Protein AF-A0A835BB13-F1 (afdb_monomer)

InterPro domains:
  IPR010666 Zinc finger, GRF-type [PF06839] (208-251)
  IPR010666 Zinc finger, GRF-type [PS51999] (209-252)
  IPR012337 Ribonuclease H-like superfamily [SSF53098] (7-167)
  IPR013520 Ribonuclease H-like domain [PF00929] (11-97)
  IPR013520 Ribonuclease H-like domain [SM00479] (9-163)
  IPR036397 Ribonuclease H superfamily [G3DSA:3.30.420.10] (2-96)
  IPR036397 Ribonuclease H superfamily [G3DSA:3.30.420.10] (97-177)
  IPR047201 ERI-1-like, DEDDh 3'-5' exonuclease domain [cd06133] (10-158)
  IPR051274 3'-5' Exoribonuclease [PTHR23044] (5-96)

Mean predicted aligned error: 15.23 Å

Organism: NCBI:txid1010633

Radius of gyration: 27.11 Å; Cα contacts (8 Å, |Δi|>4): 362; chains: 1; bounding box: 58×71×59 Å

Foldseek 3Di:
DDPDAPDQKDKFWFFQWADDPPDGDPPIGTQKTKIWIAGLPPLDGDDMDIFGAQDDPCRDGDPVSCVQQVDDSVRNVPTYHPVVVVVVVCVVCVVVVHHDDPQPFWDWPVVVLLCVQVNDDDDDLCRSLVVLVHHQDDDHNNGNSSRVSVSVSVSSSVVVVGDTDTDDGHDDDPDDDPDPPDPDDDDDDDDDDDFDWDDDDDDDTATAAVVRHGWDKDAACDDDPRHGFIKTDDPCADPVPGRPGGDIGGDD

Nearest PDB structures (foldseek):
  4qoz-assembly2_E  TM=9.487E-01  e=4.799E-15  Homo sapiens
  1zbu-assembly2_B  TM=9.390E-01  e=6.454E-15  Homo sapiens
  4l8r-assembly2_E  TM=9.313E-01  e=9.770E-15  Homo sapiens
  4qoz-assembly1_B  TM=9.258E-01  e=1.167E-14  Homo sapiens
  4l8r-assembly1_B  TM=9.289E-01  e=3.011E-14  Homo sapiens

Secondary structure (DSSP, 8-state):
-PPPPS-SEEEEE--EE--BTTB--SS--EEEEEEEEEETTT--EEEEEEEEB--SSS-S--HHHHHHH---HHHHHTPBPHHHHHHHHHHHHHHTT-PPPTTTTEE--THHHHHHHH-S----HHHHHHHTTPPP-S-TT-HHHHHHHHHHHHHHHHHTT------EEPPPPPPPPPPP------------SS-PEE--SSS--EEB-TTSSBEEEEE--SSSTTTT-EEEEE--EETTTEES---EEE--

Structure (mmCIF, N/CA/C/O backbone):
data_AF-A0A835BB13-F1
#
_entry.id   AF-A0A835BB13-F1
#
loop_
_atom_site.group_PDB
_atom_site.id
_atom_site.type_symbol
_atom_site.label_atom_id
_atom_site.label_alt_id
_atom_site.label_comp_id
_atom_site.label_asym_id
_atom_site.label_entity_id
_atom_site.label_seq_id
_atom_site.pdbx_PDB_ins_code
_atom_site.Cartn_x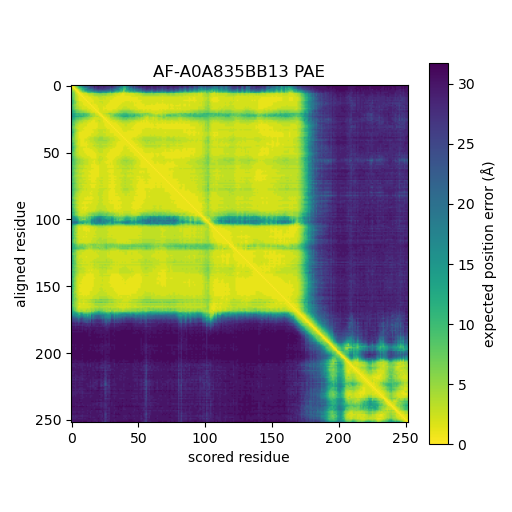
_atom_site.Cartn_y
_atom_site.Cartn_z
_atom_site.occupancy
_atom_site.B_iso_or_equiv
_atom_site.auth_seq_id
_atom_site.auth_comp_id
_atom_site.auth_asym_id
_atom_site.auth_atom_id
_atom_site.pdbx_PDB_model_num
ATOM 1 N N . MET A 1 1 ? -22.266 -1.743 25.809 1.00 37.47 1 MET A N 1
ATOM 2 C CA . MET A 1 1 ? -21.552 -2.961 25.373 1.00 37.47 1 MET A CA 1
ATOM 3 C C . MET A 1 1 ? -20.292 -2.491 24.660 1.00 37.47 1 MET A C 1
ATOM 5 O O . MET A 1 1 ? -20.419 -1.789 23.666 1.00 37.47 1 MET A O 1
ATOM 9 N N . LEU A 1 2 ? -19.106 -2.719 25.229 1.00 39.75 2 LEU A N 1
ATOM 10 C CA . LEU A 1 2 ? -17.845 -2.329 24.586 1.00 39.75 2 LEU A CA 1
ATOM 11 C C . LEU A 1 2 ? -17.683 -3.192 23.326 1.00 39.75 2 LEU A C 1
ATOM 13 O O . LEU A 1 2 ? -17.730 -4.416 23.430 1.00 39.75 2 LEU A O 1
ATOM 17 N N . ARG A 1 3 ? -17.567 -2.576 22.139 1.00 54.53 3 ARG A N 1
ATOM 18 C CA . ARG A 1 3 ? -17.215 -3.309 20.911 1.00 54.53 3 ARG A CA 1
ATOM 19 C C . ARG A 1 3 ? -15.840 -3.935 21.146 1.00 54.53 3 ARG A C 1
ATOM 21 O O . ARG A 1 3 ? -14.875 -3.205 21.355 1.00 54.53 3 ARG A O 1
ATOM 28 N N . VAL A 1 4 ? -15.768 -5.263 21.127 1.00 55.72 4 VAL A N 1
ATOM 29 C CA . VAL A 1 4 ? -14.492 -5.982 21.067 1.00 55.72 4 VAL A CA 1
ATOM 30 C C . VAL A 1 4 ? -13.812 -5.565 19.764 1.00 55.72 4 VAL A C 1
ATOM 32 O O . VAL A 1 4 ? -14.448 -5.588 18.708 1.00 55.72 4 VAL A O 1
ATOM 35 N N . ARG A 1 5 ? -12.563 -5.103 19.847 1.00 68.81 5 ARG A N 1
ATOM 36 C CA . ARG A 1 5 ? -11.748 -4.769 18.675 1.00 68.81 5 ARG A CA 1
ATOM 37 C C . ARG A 1 5 ? -11.018 -6.031 18.236 1.00 68.81 5 ARG A C 1
ATOM 39 O O . ARG A 1 5 ? -10.457 -6.721 19.077 1.00 68.81 5 ARG A O 1
ATOM 46 N N . GLU A 1 6 ? -11.081 -6.341 16.945 1.00 83.00 6 GLU A N 1
ATOM 47 C CA . GLU A 1 6 ? -10.428 -7.527 16.369 1.00 83.00 6 GLU A CA 1
ATOM 48 C C . GLU A 1 6 ? -8.904 -7.353 16.283 1.00 83.00 6 GLU A C 1
ATOM 50 O O . GLU A 1 6 ? -8.165 -8.316 16.455 1.00 83.00 6 GLU A O 1
ATOM 55 N N . PHE A 1 7 ? -8.439 -6.115 16.081 1.00 89.75 7 PHE A N 1
ATOM 56 C CA . PHE A 1 7 ? -7.024 -5.771 15.955 1.00 89.75 7 PHE A CA 1
ATOM 57 C C . PHE A 1 7 ? -6.647 -4.631 16.900 1.00 89.75 7 PHE A C 1
ATOM 59 O O . PHE A 1 7 ? -7.433 -3.699 17.095 1.00 89.75 7 PHE A O 1
ATOM 66 N N . ASP A 1 8 ? -5.421 -4.679 17.423 1.00 91.31 8 ASP A N 1
ATOM 67 C CA . ASP A 1 8 ? -4.822 -3.590 18.206 1.00 91.31 8 ASP A CA 1
ATOM 68 C C . ASP A 1 8 ? -4.170 -2.529 17.309 1.00 91.31 8 ASP A C 1
ATOM 70 O O . ASP A 1 8 ? -4.174 -1.340 17.626 1.00 91.31 8 ASP A O 1
ATOM 74 N N . HIS A 1 9 ? -3.636 -2.956 16.163 1.00 93.50 9 HIS A N 1
ATOM 75 C CA . HIS A 1 9 ? -2.916 -2.108 15.221 1.00 93.50 9 HIS A CA 1
ATOM 76 C C . HIS A 1 9 ? -3.268 -2.468 13.780 1.00 93.50 9 HIS A C 1
ATOM 78 O O . HIS A 1 9 ? -3.551 -3.626 13.469 1.00 93.50 9 HIS A O 1
ATOM 84 N N . PHE A 1 10 ? -3.162 -1.482 12.893 1.00 95.38 10 PHE A N 1
ATOM 85 C CA . PHE A 1 10 ? -3.172 -1.684 11.449 1.00 95.38 10 PHE A CA 1
ATOM 86 C C . PHE A 1 10 ? -1.849 -1.226 10.846 1.00 95.38 10 PHE A C 1
ATOM 88 O O . PHE A 1 10 ? -1.312 -0.189 11.230 1.00 95.38 10 PHE A O 1
ATOM 95 N N . VAL A 1 11 ? -1.351 -1.982 9.871 1.00 96.38 11 VAL A N 1
ATOM 96 C CA . VAL A 1 11 ? -0.196 -1.602 9.052 1.00 96.38 11 VAL A CA 1
ATOM 97 C C . VAL A 1 11 ? -0.709 -1.368 7.638 1.00 96.38 11 VAL A C 1
ATOM 99 O O . VAL A 1 11 ? -1.136 -2.305 6.966 1.00 96.38 11 VAL A O 1
ATOM 102 N N . VAL A 1 12 ? -0.725 -0.109 7.215 1.00 98.19 12 VAL A N 1
ATOM 103 C CA . VAL A 1 12 ? -1.221 0.306 5.900 1.00 98.19 12 VAL A CA 1
ATOM 104 C C . VAL A 1 12 ? -0.048 0.378 4.935 1.00 98.19 12 VAL A C 1
ATOM 106 O O . VAL A 1 12 ? 0.932 1.055 5.229 1.00 98.19 12 VAL A O 1
ATOM 109 N N . ILE A 1 13 ? -0.143 -0.322 3.807 1.00 97.00 13 ILE A N 1
ATOM 110 C CA . ILE A 1 13 ? 0.928 -0.466 2.814 1.00 97.00 13 ILE A CA 1
ATOM 111 C C . ILE A 1 13 ? 0.367 -0.077 1.447 1.00 97.00 13 ILE A C 1
ATOM 113 O O . ILE A 1 13 ? -0.729 -0.519 1.100 1.00 97.00 13 ILE A O 1
ATOM 117 N N . ASP A 1 14 ? 1.129 0.702 0.681 1.00 97.94 14 ASP A N 1
ATOM 118 C CA . ASP A 1 14 ? 0.826 1.026 -0.716 1.00 97.94 14 ASP A CA 1
ATOM 119 C C . ASP A 1 14 ? 2.120 1.010 -1.542 1.00 97.94 14 ASP A C 1
ATOM 121 O O . ASP A 1 14 ? 2.992 1.857 -1.371 1.00 97.94 14 ASP A O 1
ATOM 125 N N . PHE A 1 15 ? 2.315 -0.026 -2.353 1.00 98.25 15 PHE A N 1
ATOM 126 C CA . PHE A 1 15 ? 3.563 -0.202 -3.093 1.00 98.25 15 PHE A CA 1
ATOM 127 C C . PHE A 1 15 ? 3.545 0.594 -4.391 1.00 98.25 15 PHE A C 1
ATOM 129 O O . PHE A 1 15 ? 2.620 0.445 -5.187 1.00 98.25 15 PHE A O 1
ATOM 136 N N . GLU A 1 16 ? 4.654 1.267 -4.692 1.00 98.50 16 GLU A N 1
ATOM 137 C CA . GLU A 1 16 ? 4.945 1.645 -6.074 1.00 98.50 16 GLU A CA 1
ATOM 138 C C . GLU A 1 16 ? 5.760 0.550 -6.750 1.00 98.50 16 GLU A C 1
ATOM 140 O O . GLU A 1 16 ? 6.614 -0.105 -6.134 1.00 98.50 16 GLU A O 1
ATOM 145 N N . ALA A 1 17 ? 5.524 0.366 -8.044 1.00 98.31 17 ALA A N 1
ATOM 146 C CA . ALA A 1 17 ? 6.157 -0.687 -8.818 1.00 98.31 17 ALA A CA 1
ATOM 147 C C . ALA A 1 17 ? 6.561 -0.220 -10.220 1.00 98.31 17 ALA A C 1
ATOM 149 O O . ALA A 1 17 ? 6.043 0.769 -10.742 1.00 98.31 17 ALA A O 1
ATOM 150 N N . THR A 1 18 ? 7.477 -0.958 -10.851 1.00 98.25 18 THR A N 1
ATOM 151 C CA . THR A 1 18 ? 7.851 -0.724 -12.248 1.00 98.25 18 THR A CA 1
ATOM 152 C C . THR A 1 18 ? 6.611 -0.745 -13.144 1.00 98.25 18 THR A C 1
ATOM 154 O O . THR A 1 18 ? 5.702 -1.565 -12.978 1.00 98.25 18 THR A O 1
ATOM 157 N N . CYS A 1 19 ? 6.545 0.186 -14.094 1.00 97.12 19 CYS A N 1
ATOM 158 C CA . CYS A 1 19 ? 5.439 0.276 -15.040 1.00 97.12 19 CYS A CA 1
ATOM 159 C C . CYS A 1 19 ? 5.862 0.913 -16.368 1.00 97.12 19 CYS A C 1
ATOM 161 O O . CYS A 1 19 ? 6.918 1.540 -16.492 1.00 97.12 19 CYS A O 1
ATOM 163 N N . GLU A 1 20 ? 5.017 0.734 -17.376 1.00 95.69 20 GLU A N 1
ATOM 164 C CA . GLU A 1 20 ? 5.157 1.320 -18.703 1.00 95.69 20 GLU A CA 1
ATOM 165 C C . GLU A 1 20 ? 3.797 1.827 -19.189 1.00 95.69 20 GLU A C 1
ATOM 167 O O . GLU A 1 20 ? 2.742 1.410 -18.703 1.00 95.69 20 GLU A O 1
ATOM 172 N N . LYS A 1 21 ? 3.818 2.764 -20.135 1.00 95.19 21 LYS A N 1
ATOM 173 C CA . LYS A 1 21 ? 2.595 3.346 -20.680 1.00 95.19 21 LYS A CA 1
ATOM 174 C C . LYS A 1 21 ? 1.917 2.353 -21.628 1.00 95.19 21 LYS A C 1
ATOM 176 O O . LYS A 1 21 ? 2.583 1.707 -22.432 1.00 95.19 21 LYS A O 1
ATOM 181 N N . ASP A 1 22 ? 0.591 2.260 -21.553 1.00 93.75 22 ASP A N 1
ATOM 182 C CA . ASP A 1 22 ? -0.267 1.506 -22.485 1.00 93.75 22 ASP A CA 1
ATOM 183 C C . ASP A 1 22 ? 0.029 -0.008 -22.594 1.00 93.75 22 ASP A C 1
ATOM 185 O O . ASP A 1 22 ? -0.526 -0.698 -23.449 1.00 93.75 22 ASP A O 1
ATOM 189 N N . SER A 1 23 ? 0.876 -0.553 -21.719 1.00 90.44 23 SER A N 1
ATOM 190 C CA . SER A 1 23 ? 1.309 -1.951 -21.743 1.00 90.44 23 SER A CA 1
ATOM 191 C C . SER A 1 23 ? 1.653 -2.452 -20.334 1.00 90.44 23 SER A C 1
ATOM 193 O O . SER A 1 23 ? 1.658 -1.689 -19.366 1.00 90.44 23 SER A O 1
ATOM 195 N N . ARG A 1 24 ? 1.794 -3.773 -20.181 1.00 87.50 24 ARG A N 1
ATOM 196 C CA . ARG A 1 24 ? 2.123 -4.401 -18.897 1.00 87.50 24 ARG A CA 1
ATOM 197 C C . ARG A 1 24 ? 3.558 -4.888 -18.941 1.00 87.50 24 ARG A C 1
ATOM 199 O O . ARG A 1 24 ? 3.854 -5.859 -19.634 1.00 87.50 24 ARG A O 1
ATOM 206 N N . ILE A 1 25 ? 4.381 -4.302 -18.084 1.00 91.56 25 ILE A N 1
ATOM 207 C CA . ILE A 1 25 ? 5.720 -4.805 -17.827 1.00 91.56 25 ILE A CA 1
ATOM 208 C C . ILE A 1 25 ? 5.646 -6.097 -17.001 1.00 91.56 25 ILE A C 1
ATOM 210 O O . ILE A 1 25 ? 4.863 -6.201 -16.052 1.00 91.56 25 ILE A O 1
ATOM 214 N N . TYR A 1 26 ? 6.437 -7.106 -17.374 1.00 92.12 26 TYR A N 1
ATOM 215 C CA . TYR A 1 26 ? 6.525 -8.366 -16.635 1.00 92.12 26 TYR A CA 1
ATOM 216 C C . TYR A 1 26 ? 7.988 -8.827 -16.477 1.00 92.12 26 TYR A C 1
ATOM 218 O O . TYR A 1 26 ? 8.730 -8.828 -17.461 1.00 92.12 26 TYR A O 1
ATOM 226 N N . PRO A 1 27 ? 8.420 -9.243 -15.272 1.00 95.12 27 PRO A N 1
ATOM 227 C CA . PRO A 1 27 ? 7.687 -9.097 -14.016 1.00 95.12 27 PRO A CA 1
ATOM 228 C C . PRO A 1 27 ? 7.577 -7.620 -13.614 1.00 95.12 27 PRO A C 1
ATOM 230 O O . PRO A 1 27 ? 8.461 -6.820 -13.908 1.00 95.12 27 PRO A O 1
ATOM 233 N N . GLN A 1 28 ? 6.488 -7.270 -12.938 1.00 95.81 28 GLN A N 1
ATOM 234 C CA . GLN A 1 28 ? 6.401 -6.005 -12.222 1.00 95.81 28 GLN A CA 1
ATOM 235 C C . GLN A 1 28 ? 7.170 -6.142 -10.901 1.00 95.81 28 GLN A C 1
ATOM 237 O O . GLN A 1 28 ? 7.054 -7.158 -10.215 1.00 95.81 28 GLN A O 1
ATOM 242 N N . GLU A 1 29 ? 7.972 -5.140 -10.557 1.00 97.81 29 GLU A N 1
ATOM 243 C CA . GLU A 1 29 ? 8.863 -5.164 -9.396 1.00 97.81 29 GLU A CA 1
ATOM 244 C C . GLU A 1 29 ? 8.563 -3.979 -8.485 1.00 97.81 29 GLU A C 1
ATOM 246 O O . GLU A 1 29 ? 8.389 -2.865 -8.969 1.00 97.81 29 GLU A O 1
ATOM 251 N N . ILE A 1 30 ? 8.524 -4.208 -7.172 1.00 98.44 30 ILE A N 1
ATOM 252 C CA . ILE A 1 30 ? 8.384 -3.138 -6.176 1.00 98.44 30 ILE A CA 1
ATOM 253 C C . ILE A 1 30 ? 9.602 -2.214 -6.281 1.00 98.44 30 ILE A C 1
ATOM 255 O O . ILE A 1 30 ? 10.734 -2.699 -6.304 1.00 98.44 30 ILE A O 1
ATOM 259 N N . ILE A 1 31 ? 9.364 -0.903 -6.315 1.00 98.69 31 ILE A N 1
ATOM 260 C CA . ILE A 1 31 ? 10.403 0.142 -6.343 1.00 98.69 31 ILE A CA 1
ATOM 261 C C . ILE A 1 31 ? 10.295 1.119 -5.169 1.00 98.69 31 ILE A C 1
ATOM 263 O O . ILE A 1 31 ? 11.281 1.762 -4.813 1.00 98.69 31 ILE A O 1
ATOM 267 N N . GLU A 1 32 ? 9.142 1.172 -4.503 1.00 98.81 32 GLU A N 1
ATOM 268 C CA . GLU A 1 32 ? 8.957 1.841 -3.217 1.00 98.81 32 GLU A CA 1
ATOM 269 C C . GLU A 1 32 ? 8.184 0.923 -2.274 1.00 98.81 32 GLU A C 1
ATOM 271 O O . GLU A 1 32 ? 7.147 0.372 -2.641 1.00 98.81 32 GLU A O 1
ATOM 276 N N . PHE A 1 33 ? 8.679 0.783 -1.047 1.00 98.50 33 PHE A N 1
ATOM 277 C CA . PHE A 1 33 ? 8.004 0.059 0.020 1.00 98.50 33 PHE A CA 1
ATOM 278 C C . PHE A 1 33 ? 7.758 0.999 1.205 1.00 98.50 33 PHE A C 1
ATOM 280 O O . PHE A 1 33 ? 8.640 1.172 2.055 1.00 98.50 33 PHE A O 1
ATOM 287 N N . PRO A 1 34 ? 6.561 1.595 1.281 1.00 98.25 34 PRO A N 1
ATOM 288 C CA . PRO A 1 34 ? 6.115 2.363 2.424 1.00 98.25 34 PRO A CA 1
ATOM 289 C C . PRO A 1 34 ? 5.162 1.561 3.317 1.00 98.25 34 PRO A C 1
ATOM 291 O O . PRO A 1 34 ? 4.437 0.674 2.866 1.00 98.25 34 PRO A O 1
ATOM 294 N N . ALA A 1 35 ? 5.142 1.908 4.600 1.00 98.12 35 ALA A N 1
ATOM 295 C CA . ALA A 1 35 ? 4.145 1.422 5.542 1.00 98.12 35 ALA A CA 1
ATOM 296 C C . ALA A 1 35 ? 3.803 2.505 6.571 1.00 98.12 35 ALA A C 1
ATOM 298 O O . ALA A 1 35 ? 4.666 3.288 6.971 1.00 98.12 35 ALA A O 1
ATOM 299 N N . VAL A 1 36 ? 2.552 2.540 7.024 1.00 98.62 36 VAL A N 1
ATOM 300 C CA . VAL A 1 36 ? 2.074 3.450 8.072 1.00 98.62 36 VAL A CA 1
ATOM 301 C C . VAL A 1 36 ? 1.420 2.637 9.1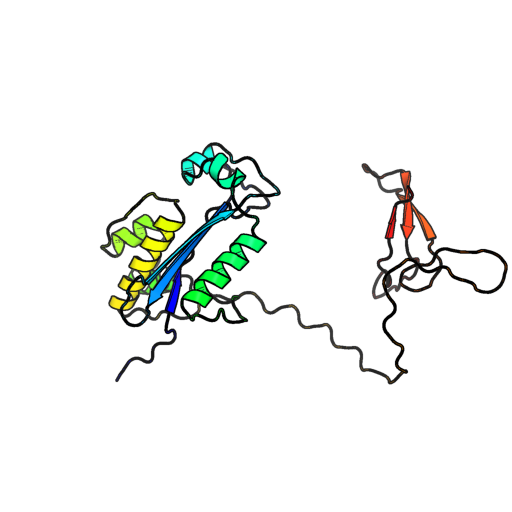76 1.00 98.62 36 VAL A C 1
ATOM 303 O O . VAL A 1 36 ? 0.507 1.850 8.923 1.00 98.62 36 VAL A O 1
ATOM 306 N N . LEU A 1 37 ? 1.890 2.833 10.405 1.00 97.88 37 LEU A N 1
ATOM 307 C CA . LEU A 1 37 ? 1.354 2.172 11.583 1.00 97.88 37 LEU A CA 1
ATOM 308 C C . LEU A 1 37 ? 0.225 3.006 12.192 1.00 97.88 37 LEU A C 1
ATOM 310 O O . LEU A 1 37 ? 0.418 4.180 12.509 1.00 97.88 37 LEU A O 1
ATOM 314 N N . VAL A 1 38 ? -0.934 2.385 12.397 1.00 97.88 38 VAL A N 1
ATOM 315 C CA . VAL A 1 38 ? -2.125 3.017 12.975 1.00 97.88 38 VAL A CA 1
ATOM 316 C C . VAL A 1 38 ? -2.538 2.281 14.243 1.00 97.88 38 VAL A C 1
ATOM 318 O O . VAL A 1 38 ? -2.725 1.064 14.229 1.00 97.88 38 VAL A O 1
ATOM 321 N N . ASP A 1 39 ? -2.727 3.027 15.326 1.00 95.62 39 ASP A N 1
ATOM 322 C CA . ASP A 1 39 ? -3.333 2.527 16.557 1.00 95.62 39 ASP A CA 1
ATOM 323 C C . ASP A 1 39 ? -4.843 2.338 16.350 1.00 95.62 39 ASP A C 1
ATOM 325 O O . ASP A 1 39 ? -5.576 3.297 16.087 1.00 95.62 39 ASP A O 1
ATOM 329 N N . ALA A 1 40 ? -5.337 1.103 16.469 1.00 94.19 40 ALA A N 1
ATOM 330 C CA . ALA A 1 40 ? -6.748 0.804 16.216 1.00 94.19 40 ALA A CA 1
ATOM 331 C C . ALA A 1 40 ? -7.676 1.400 17.288 1.00 94.19 40 ALA A C 1
ATOM 333 O O . ALA A 1 40 ? -8.897 1.482 17.100 1.00 94.19 40 ALA A O 1
ATOM 334 N N . ALA A 1 41 ? -7.121 1.799 18.436 1.00 92.75 41 ALA A N 1
ATOM 335 C CA . ALA A 1 41 ? -7.901 2.283 19.551 1.00 92.75 41 ALA A CA 1
ATOM 336 C C . ALA A 1 41 ? -8.273 3.762 19.454 1.00 92.75 41 ALA A C 1
ATOM 338 O O . ALA A 1 41 ? -9.393 4.151 19.805 1.00 92.75 41 ALA A O 1
ATOM 339 N N . THR A 1 42 ? -7.329 4.558 18.985 1.00 94.69 42 THR A N 1
ATOM 340 C CA . THR A 1 42 ? -7.364 6.015 18.926 1.00 94.69 42 THR A CA 1
ATOM 341 C C . THR A 1 42 ? -7.457 6.519 17.491 1.00 94.69 42 THR A C 1
ATOM 343 O O . THR A 1 42 ? -7.904 7.642 17.276 1.00 94.69 42 THR A O 1
ATOM 346 N N . GLY A 1 43 ? -7.058 5.699 16.512 1.00 96.00 43 GLY A N 1
ATOM 347 C CA . GLY A 1 43 ? -6.874 6.115 15.125 1.00 96.00 43 GLY A CA 1
ATOM 348 C C . GLY A 1 43 ? -5.617 6.962 14.908 1.00 96.00 43 GLY A C 1
ATOM 349 O O . GLY A 1 43 ? -5.478 7.584 13.858 1.00 96.00 43 GLY A O 1
ATOM 350 N N . ALA A 1 44 ? -4.711 7.031 15.888 1.00 97.38 44 ALA A N 1
ATOM 351 C CA . ALA A 1 44 ? -3.463 7.766 15.745 1.00 97.38 44 ALA A CA 1
ATOM 352 C C . ALA A 1 44 ? -2.524 7.055 14.760 1.00 97.38 44 ALA A C 1
ATOM 354 O O . ALA A 1 44 ? -2.287 5.852 14.869 1.00 97.38 44 ALA A O 1
ATOM 355 N N . LEU A 1 45 ? -1.956 7.813 13.822 1.00 97.88 45 LEU A N 1
ATOM 356 C CA . LEU A 1 45 ? -0.841 7.356 12.994 1.00 97.88 45 LEU A CA 1
ATOM 357 C C . LEU A 1 45 ? 0.427 7.453 13.850 1.00 97.88 45 LEU A C 1
ATOM 359 O O . LEU A 1 45 ? 0.873 8.553 14.172 1.00 97.88 45 LEU A O 1
ATOM 363 N N . LEU A 1 46 ? 0.961 6.308 14.269 1.00 97.31 46 LEU A N 1
ATOM 364 C CA . LEU A 1 46 ? 2.037 6.221 15.258 1.00 97.31 46 LEU A CA 1
ATOM 365 C C . LEU A 1 46 ? 3.415 6.478 14.646 1.00 97.31 46 LEU A C 1
ATOM 367 O O . LEU A 1 46 ? 4.244 7.174 15.229 1.00 97.31 46 LEU A O 1
ATOM 371 N N . SER A 1 47 ? 3.675 5.885 13.485 1.00 97.50 47 SER A N 1
ATOM 372 C CA . SER A 1 47 ? 4.951 5.986 12.782 1.00 97.50 47 SER A CA 1
ATOM 373 C C . SER A 1 47 ? 4.793 5.559 11.325 1.00 97.50 47 SER A C 1
ATOM 375 O O . SER A 1 47 ? 3.776 4.979 10.931 1.00 97.50 47 SER A O 1
ATOM 377 N N . SER A 1 48 ? 5.813 5.835 10.520 1.00 98.25 48 SER A N 1
ATOM 378 C CA . SER A 1 48 ? 5.894 5.365 9.144 1.00 98.25 48 SER A CA 1
ATOM 379 C C . SER A 1 48 ? 7.263 4.776 8.831 1.00 98.25 48 SER A C 1
ATOM 381 O O . SER A 1 48 ? 8.266 5.063 9.488 1.00 98.25 48 SER A O 1
ATOM 383 N N . PHE A 1 49 ? 7.278 3.928 7.814 1.00 98.25 49 PHE A N 1
ATOM 384 C CA . PHE A 1 49 ? 8.447 3.317 7.212 1.00 98.25 49 PHE A CA 1
ATOM 385 C C . PHE A 1 49 ? 8.438 3.626 5.720 1.00 98.25 49 PHE A C 1
ATOM 387 O O . PHE A 1 49 ? 7.378 3.675 5.097 1.00 98.25 49 PHE A O 1
ATOM 394 N N . ARG A 1 50 ? 9.621 3.830 5.145 1.00 98.56 50 ARG A N 1
ATOM 395 C CA . ARG A 1 50 ? 9.802 4.010 3.707 1.00 98.56 50 ARG A CA 1
ATOM 396 C C . ARG A 1 50 ? 11.189 3.538 3.312 1.00 98.56 50 ARG A C 1
ATOM 398 O O . ARG A 1 50 ? 12.175 3.935 3.930 1.00 98.56 50 ARG A O 1
ATOM 405 N N . THR A 1 51 ? 11.268 2.753 2.250 1.00 98.69 51 THR A N 1
ATOM 406 C CA . THR A 1 51 ? 12.528 2.475 1.560 1.00 98.69 51 THR A CA 1
ATOM 407 C C . THR A 1 51 ? 12.295 2.339 0.060 1.00 98.69 51 THR A C 1
ATOM 409 O O . THR A 1 51 ? 11.200 1.971 -0.370 1.00 98.69 51 THR A O 1
ATOM 412 N N . TYR A 1 52 ? 13.321 2.635 -0.734 1.00 98.81 52 TYR A N 1
ATOM 413 C CA . TYR A 1 52 ? 13.313 2.360 -2.168 1.00 98.81 52 TYR A CA 1
ATOM 414 C C . TYR A 1 52 ? 13.951 1.006 -2.434 1.00 98.81 52 TYR A C 1
ATOM 416 O O . TYR A 1 52 ? 14.931 0.622 -1.787 1.00 98.81 52 TYR A O 1
ATOM 424 N N . VAL A 1 53 ? 13.387 0.292 -3.399 1.00 98.69 53 VAL A N 1
ATOM 425 C CA . VAL A 1 53 ? 13.826 -1.046 -3.779 1.00 98.69 53 VAL A CA 1
ATOM 426 C C . VAL A 1 53 ? 14.455 -0.981 -5.162 1.00 98.69 53 VAL A C 1
ATOM 428 O O . VAL A 1 53 ? 13.894 -0.389 -6.081 1.00 98.69 53 VAL A O 1
ATOM 431 N N . LYS A 1 54 ? 15.633 -1.587 -5.308 1.00 98.62 54 LYS A N 1
ATOM 432 C CA . LYS A 1 54 ? 16.336 -1.688 -6.583 1.00 98.62 54 LYS A CA 1
ATOM 433 C C . LYS A 1 54 ? 15.790 -2.867 -7.400 1.00 98.62 54 LYS A C 1
ATOM 435 O O . LYS A 1 54 ? 16.017 -4.016 -6.998 1.00 98.62 54 LYS A O 1
ATOM 440 N N . PRO A 1 55 ? 15.116 -2.625 -8.541 1.00 97.75 55 PRO A N 1
ATOM 441 C CA . PRO A 1 55 ? 14.624 -3.699 -9.397 1.00 97.75 55 PRO A CA 1
ATOM 442 C C . PRO A 1 55 ? 15.785 -4.457 -10.056 1.00 97.75 55 PRO A C 1
ATOM 444 O O . PRO A 1 55 ? 16.842 -3.889 -10.346 1.00 97.75 55 PRO A O 1
ATOM 447 N N . ARG A 1 56 ? 15.603 -5.764 -10.275 1.00 96.56 56 ARG A N 1
ATOM 448 C CA . ARG A 1 56 ? 16.598 -6.658 -10.888 1.00 96.56 56 ARG A CA 1
ATOM 449 C C . ARG A 1 56 ? 16.275 -6.981 -12.342 1.00 96.56 56 ARG A C 1
ATOM 451 O O . ARG A 1 56 ? 17.206 -7.120 -13.130 1.00 96.56 56 ARG A O 1
ATOM 458 N N . HIS A 1 57 ? 14.998 -7.130 -12.689 1.00 94.44 57 HIS A N 1
ATOM 459 C CA . HIS A 1 57 ? 14.583 -7.469 -14.051 1.00 94.44 57 HIS A CA 1
ATOM 460 C C . HIS A 1 57 ? 14.526 -6.231 -14.946 1.00 94.44 57 HIS A C 1
ATOM 462 O O . HIS A 1 57 ? 15.041 -6.268 -16.063 1.00 94.44 57 HIS A O 1
ATOM 468 N N . HIS A 1 58 ? 13.979 -5.129 -14.432 1.00 96.56 58 HIS A N 1
ATOM 469 C CA . HIS A 1 58 ? 13.827 -3.858 -15.142 1.00 96.56 58 HIS A CA 1
ATOM 470 C C 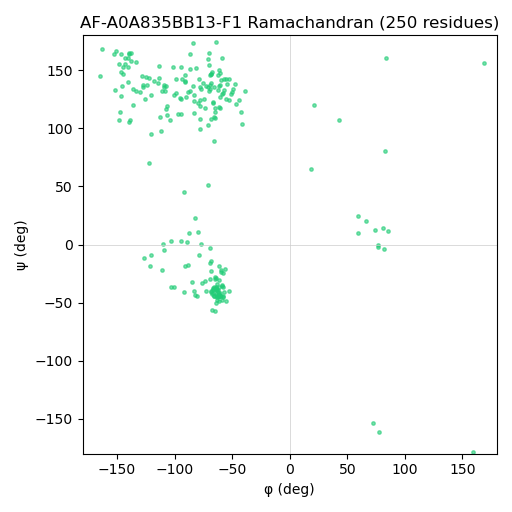. HIS A 1 58 ? 14.531 -2.728 -14.373 1.00 96.56 58 HIS A C 1
ATOM 472 O O . HIS A 1 58 ? 13.872 -1.866 -13.794 1.00 96.56 58 HIS A O 1
ATOM 478 N N . PRO A 1 59 ? 15.882 -2.721 -14.327 1.00 97.31 59 PRO A N 1
ATOM 479 C CA . PRO A 1 59 ? 16.659 -1.797 -13.496 1.00 97.31 59 PRO A CA 1
ATOM 480 C C . PRO A 1 59 ? 16.580 -0.331 -13.941 1.00 97.31 59 PRO A C 1
ATOM 482 O O . PRO A 1 59 ? 17.012 0.547 -13.201 1.00 97.31 59 PRO A O 1
ATOM 485 N N . GLN A 1 60 ? 16.094 -0.052 -15.152 1.00 98.25 60 GLN A N 1
ATOM 486 C CA . GLN A 1 60 ? 15.917 1.302 -15.674 1.00 98.25 60 GLN A CA 1
ATOM 487 C C . GLN A 1 60 ? 14.427 1.640 -15.692 1.00 98.25 60 GLN A C 1
ATOM 489 O O . GLN A 1 60 ? 13.645 0.962 -16.361 1.00 98.25 60 GLN A O 1
ATOM 494 N N . LEU A 1 61 ? 14.039 2.679 -14.958 1.00 98.31 61 LEU A N 1
ATOM 495 C CA . LEU A 1 61 ? 12.669 3.172 -14.926 1.00 98.31 61 LEU A CA 1
ATOM 496 C C . LEU A 1 61 ? 12.313 3.801 -16.274 1.00 98.31 61 LEU A C 1
ATOM 498 O O . LEU A 1 61 ? 13.102 4.532 -16.876 1.00 98.31 61 LEU A O 1
ATOM 502 N N . THR A 1 62 ? 11.095 3.542 -16.744 1.00 98.00 62 THR A N 1
ATOM 503 C CA . THR A 1 62 ? 10.554 4.267 -17.897 1.00 98.00 62 THR A CA 1
ATOM 504 C C . THR A 1 62 ? 10.260 5.716 -17.504 1.00 98.00 62 THR A C 1
ATOM 506 O O . THR A 1 62 ? 9.974 6.001 -16.338 1.00 98.00 62 THR A O 1
ATOM 509 N N . SER A 1 63 ? 10.260 6.639 -18.473 1.00 97.81 63 SER A N 1
ATOM 510 C CA . SER A 1 63 ? 9.865 8.031 -18.206 1.00 97.81 63 SER A CA 1
ATOM 511 C C . SER A 1 63 ? 8.453 8.108 -17.628 1.00 97.81 63 SER A C 1
ATOM 513 O O . SER A 1 63 ? 8.227 8.822 -16.660 1.00 97.81 63 SER A O 1
ATOM 515 N N . PHE A 1 64 ? 7.532 7.292 -18.152 1.00 98.00 64 PHE A N 1
ATOM 516 C CA . PHE A 1 64 ? 6.173 7.173 -17.633 1.00 98.00 64 PHE A CA 1
ATOM 517 C C . PHE A 1 64 ? 6.152 6.752 -16.161 1.00 98.00 64 PHE A C 1
ATOM 519 O O . PHE A 1 64 ? 5.430 7.356 -15.377 1.00 98.00 64 PHE A O 1
ATOM 526 N N . CYS A 1 65 ? 6.953 5.758 -15.770 1.00 98.06 65 CYS A N 1
ATOM 527 C CA . CYS A 1 65 ? 7.036 5.315 -14.382 1.00 98.06 65 CYS A CA 1
ATOM 528 C C . CYS A 1 65 ? 7.519 6.444 -13.469 1.00 98.06 65 CYS A C 1
ATOM 530 O O . CYS A 1 65 ? 6.879 6.721 -12.460 1.00 98.06 65 CYS A O 1
ATOM 532 N N . SER A 1 66 ? 8.605 7.127 -13.837 1.00 98.19 66 SER A N 1
ATOM 533 C CA . SER A 1 66 ? 9.143 8.239 -13.045 1.00 98.19 66 SER A CA 1
ATOM 534 C C . SER A 1 66 ? 8.205 9.447 -12.994 1.00 98.19 66 SER A C 1
ATOM 536 O O . SER A 1 66 ? 8.091 10.090 -11.955 1.00 98.19 66 SER A O 1
ATOM 538 N N . GLU A 1 67 ? 7.499 9.759 -14.081 1.00 98.19 67 GLU A N 1
ATOM 539 C CA . GLU A 1 67 ? 6.487 10.821 -14.116 1.00 98.19 67 GLU A CA 1
ATOM 540 C C . GLU A 1 67 ? 5.258 10.467 -13.280 1.00 98.19 67 GLU A C 1
ATOM 542 O O . GLU A 1 67 ? 4.731 11.330 -12.578 1.00 98.19 67 GLU A O 1
ATOM 547 N N . LEU A 1 68 ? 4.812 9.209 -13.328 1.00 97.69 68 LEU A N 1
ATOM 548 C CA . LEU A 1 68 ? 3.666 8.730 -12.570 1.00 97.69 68 LEU A CA 1
ATOM 549 C C . LEU A 1 68 ? 3.983 8.734 -11.077 1.00 97.69 68 LEU A C 1
ATOM 551 O O . LEU A 1 68 ? 3.301 9.431 -10.332 1.00 97.69 68 LEU A O 1
ATOM 555 N N . THR A 1 69 ? 5.052 8.057 -10.651 1.00 98.06 69 THR A N 1
ATOM 556 C CA . THR A 1 69 ? 5.358 7.836 -9.226 1.00 98.06 69 THR A CA 1
ATOM 557 C C . THR A 1 69 ? 6.196 8.947 -8.587 1.00 98.06 69 THR A C 1
ATOM 559 O O . THR A 1 69 ? 6.258 9.101 -7.370 1.00 98.06 69 THR A O 1
ATOM 562 N N . GLY A 1 70 ? 6.854 9.775 -9.402 1.00 98.25 70 GLY A N 1
ATOM 563 C CA . GLY A 1 70 ? 7.796 10.796 -8.935 1.00 98.25 70 GLY A CA 1
ATOM 564 C C . GLY A 1 70 ? 9.158 10.231 -8.522 1.00 98.25 70 GLY A C 1
ATOM 565 O O . GLY A 1 70 ? 10.039 11.004 -8.142 1.00 98.25 70 GLY A O 1
ATOM 566 N N . ILE A 1 71 ? 9.346 8.911 -8.610 1.00 98.62 71 ILE A N 1
ATOM 567 C CA . ILE A 1 71 ? 10.584 8.229 -8.239 1.00 98.62 71 ILE A CA 1
ATOM 568 C C . ILE A 1 71 ? 11.616 8.401 -9.353 1.00 98.62 71 ILE A C 1
ATOM 570 O O . ILE A 1 71 ? 11.400 8.036 -10.512 1.00 98.62 71 ILE A O 1
ATOM 574 N N . GLN A 1 72 ? 12.771 8.937 -8.980 1.00 98.44 72 GLN A N 1
ATOM 575 C CA . GLN A 1 72 ? 13.901 9.149 -9.872 1.00 98.44 72 GLN A CA 1
ATOM 576 C C . GLN A 1 72 ? 14.790 7.909 -9.948 1.00 98.44 72 GLN A C 1
ATOM 578 O O . GLN A 1 72 ? 14.960 7.185 -8.965 1.00 98.44 72 GLN A O 1
ATOM 583 N N . GLN A 1 73 ? 15.451 7.721 -11.093 1.00 98.69 73 GLN A N 1
ATOM 584 C CA . GLN A 1 73 ? 16.369 6.599 -11.321 1.00 98.69 73 GLN A CA 1
ATOM 585 C C . GLN A 1 73 ? 17.439 6.478 -10.221 1.00 98.69 73 GLN A C 1
ATOM 587 O O . GLN A 1 73 ? 17.709 5.390 -9.723 1.00 98.69 73 GLN A O 1
ATOM 592 N N . GLN A 1 74 ? 17.983 7.606 -9.757 1.00 98.62 74 GLN A N 1
ATOM 593 C CA . GLN A 1 74 ? 18.993 7.620 -8.697 1.00 98.62 74 GLN A CA 1
ATOM 594 C C . GLN A 1 74 ? 18.486 7.023 -7.369 1.00 98.62 74 GLN A C 1
ATOM 596 O O . GLN A 1 74 ? 19.272 6.456 -6.610 1.00 98.62 74 GLN A O 1
ATOM 601 N N . GLN A 1 75 ? 17.185 7.135 -7.080 1.00 98.62 75 GLN A N 1
ATOM 602 C CA . GLN A 1 75 ? 16.590 6.617 -5.845 1.00 98.62 75 GLN A CA 1
ATOM 603 C C . GLN A 1 75 ? 16.497 5.092 -5.866 1.00 98.62 75 GLN A C 1
ATOM 605 O O . GLN A 1 75 ? 16.800 4.461 -4.858 1.00 98.62 75 GLN A O 1
ATOM 610 N N . VAL A 1 76 ? 16.137 4.497 -7.008 1.00 98.38 76 VAL A N 1
ATOM 611 C CA . VAL A 1 76 ? 16.132 3.033 -7.153 1.00 98.38 76 VAL A CA 1
ATOM 612 C C . VAL A 1 76 ? 17.543 2.476 -7.320 1.00 98.38 76 VAL A C 1
ATOM 614 O O . VAL A 1 76 ? 17.842 1.411 -6.790 1.00 98.38 76 VAL A O 1
ATOM 617 N N . ASP A 1 77 ? 18.453 3.213 -7.964 1.00 98.50 77 ASP A N 1
ATOM 618 C CA . ASP A 1 77 ? 19.852 2.799 -8.109 1.00 98.50 77 ASP A CA 1
ATOM 619 C C . ASP A 1 77 ? 20.565 2.676 -6.759 1.00 98.50 77 ASP A C 1
ATOM 621 O O . ASP A 1 77 ? 21.361 1.744 -6.579 1.00 98.50 77 ASP A O 1
ATOM 625 N N . GLY A 1 78 ? 20.264 3.606 -5.843 1.00 98.25 78 GLY A N 1
ATOM 626 C CA . GLY A 1 78 ? 20.705 3.614 -4.447 1.00 98.25 78 GLY A CA 1
ATOM 627 C C . GLY A 1 78 ? 19.773 2.874 -3.479 1.00 98.25 78 GLY A C 1
ATOM 628 O O . GLY A 1 78 ? 20.039 2.872 -2.278 1.00 98.25 78 GLY A O 1
ATOM 629 N N . GLY A 1 79 ? 18.693 2.269 -3.979 1.00 98.25 79 GLY A N 1
ATOM 630 C CA . GLY A 1 79 ? 17.766 1.461 -3.196 1.00 98.25 79 GLY A CA 1
ATOM 631 C C . GLY A 1 79 ? 18.380 0.133 -2.747 1.00 98.25 79 GLY A C 1
ATOM 632 O O . GLY A 1 79 ? 19.401 -0.323 -3.268 1.00 98.25 79 GLY A O 1
ATOM 633 N N . VAL A 1 80 ? 17.733 -0.510 -1.779 1.00 98.56 80 VAL A N 1
ATOM 634 C CA . VAL A 1 80 ? 18.127 -1.842 -1.291 1.00 98.56 80 VAL A CA 1
ATOM 635 C C . VAL A 1 80 ? 17.478 -2.941 -2.135 1.00 98.56 80 VAL A C 1
ATOM 637 O O . VAL A 1 80 ? 16.520 -2.694 -2.863 1.00 98.56 80 VAL A O 1
ATOM 640 N N . ASP A 1 81 ? 17.959 -4.179 -2.054 1.00 98.12 81 ASP A N 1
ATOM 641 C CA . ASP A 1 81 ? 17.217 -5.298 -2.640 1.00 98.12 81 ASP A CA 1
ATOM 642 C C . ASP A 1 81 ? 15.941 -5.615 -1.830 1.00 98.12 81 ASP A C 1
ATOM 644 O O . ASP A 1 81 ? 15.828 -5.274 -0.649 1.00 98.12 81 ASP A O 1
ATOM 648 N N . LEU A 1 82 ? 14.978 -6.297 -2.458 1.00 95.94 82 LEU A N 1
ATOM 649 C CA . LEU A 1 82 ? 13.674 -6.579 -1.848 1.00 95.94 82 LEU A CA 1
ATOM 650 C C . LEU A 1 82 ? 13.765 -7.384 -0.539 1.00 95.94 82 LEU A C 1
ATOM 652 O O . LEU A 1 82 ? 12.982 -7.138 0.377 1.00 95.94 82 LEU A O 1
ATOM 656 N N . ALA A 1 83 ? 14.707 -8.327 -0.418 1.00 95.75 83 ALA A N 1
ATOM 657 C CA . ALA A 1 83 ? 14.850 -9.118 0.805 1.00 95.75 83 ALA A CA 1
ATOM 658 C C . ALA A 1 83 ? 15.343 -8.243 1.964 1.00 95.75 83 ALA A C 1
ATOM 660 O O . ALA A 1 83 ? 14.817 -8.324 3.075 1.00 95.75 83 ALA A O 1
ATOM 661 N N . THR A 1 84 ? 16.291 -7.347 1.685 1.00 97.19 84 THR A N 1
ATOM 662 C CA . THR A 1 84 ? 16.739 -6.335 2.644 1.00 97.19 84 THR A CA 1
ATOM 663 C C . THR A 1 84 ? 15.601 -5.384 3.029 1.00 97.19 84 THR A C 1
ATOM 665 O O . THR A 1 84 ? 15.404 -5.138 4.218 1.00 97.19 84 THR A O 1
ATOM 668 N N . ALA A 1 85 ? 14.795 -4.907 2.072 1.00 97.19 85 ALA A N 1
ATOM 669 C CA . ALA A 1 85 ? 13.637 -4.051 2.360 1.00 97.19 85 ALA A CA 1
ATOM 670 C C . ALA A 1 85 ? 12.625 -4.724 3.304 1.00 97.19 85 ALA A C 1
ATOM 672 O O . ALA A 1 85 ? 12.174 -4.104 4.267 1.00 97.19 85 ALA A O 1
ATOM 673 N N . LEU A 1 86 ? 12.320 -6.005 3.071 1.00 94.69 86 LEU A N 1
ATOM 674 C CA . LEU A 1 86 ? 11.465 -6.806 3.953 1.00 94.69 86 LEU A CA 1
ATOM 675 C C . LEU A 1 86 ? 12.060 -6.931 5.364 1.00 94.69 86 LEU A C 1
ATOM 677 O O . LEU A 1 86 ? 11.348 -6.729 6.344 1.00 94.69 86 LEU A O 1
ATOM 681 N N . GLY A 1 87 ? 13.365 -7.194 5.481 1.00 94.94 87 GLY A N 1
ATOM 682 C CA . GLY A 1 87 ? 14.048 -7.258 6.778 1.00 94.94 87 GLY A CA 1
ATOM 683 C C . GLY A 1 87 ? 14.051 -5.922 7.533 1.00 94.94 87 GLY A C 1
ATOM 684 O O . GLY A 1 87 ? 13.890 -5.895 8.756 1.00 94.94 87 GLY A O 1
ATOM 685 N N . MET A 1 88 ? 14.187 -4.803 6.815 1.00 96.25 88 MET A N 1
ATOM 686 C CA . MET A 1 88 ? 14.083 -3.457 7.389 1.00 96.25 88 MET A CA 1
ATOM 687 C C . MET A 1 88 ? 12.667 -3.167 7.897 1.00 96.25 88 MET A C 1
ATOM 689 O O . MET A 1 88 ? 12.517 -2.660 9.007 1.00 96.25 88 MET A O 1
ATOM 693 N N . HIS A 1 89 ? 11.637 -3.525 7.127 1.00 95.44 89 HIS A N 1
ATOM 694 C CA . HIS A 1 89 ? 10.240 -3.399 7.545 1.00 95.44 89 HIS A CA 1
ATOM 695 C C . HIS A 1 89 ? 9.942 -4.250 8.791 1.00 95.44 89 HIS A C 1
ATOM 697 O O . HIS A 1 89 ? 9.333 -3.770 9.747 1.00 95.44 89 HIS A O 1
ATOM 703 N N . ASP A 1 90 ? 10.421 -5.495 8.825 1.00 93.31 90 ASP A N 1
ATOM 704 C CA . ASP A 1 90 ? 10.235 -6.386 9.973 1.00 93.31 90 ASP A CA 1
ATOM 705 C C . ASP A 1 90 ? 10.950 -5.842 11.227 1.00 93.31 90 ASP A C 1
ATOM 707 O O . ASP A 1 90 ? 10.400 -5.885 12.329 1.00 93.31 90 ASP A O 1
ATOM 711 N N . SER A 1 91 ? 12.135 -5.244 11.060 1.00 94.38 91 SER A N 1
ATOM 712 C CA . SER A 1 91 ? 12.861 -4.561 12.143 1.00 94.38 91 SER A CA 1
ATOM 713 C C . SER A 1 91 ? 12.131 -3.307 12.633 1.00 94.38 91 SER A C 1
ATOM 715 O O . SER A 1 91 ? 12.104 -3.034 13.834 1.00 94.38 91 SER A O 1
ATOM 717 N N . TRP A 1 92 ? 11.507 -2.555 11.721 1.00 95.62 92 TRP A N 1
ATOM 718 C CA . TRP A 1 92 ? 10.689 -1.394 12.065 1.00 95.62 92 TRP A CA 1
ATOM 719 C C . TRP A 1 92 ? 9.471 -1.803 12.907 1.00 95.62 92 TRP A C 1
ATOM 721 O O . TRP A 1 92 ? 9.281 -1.244 13.989 1.00 95.62 92 TRP A O 1
ATOM 731 N N . LEU A 1 93 ? 8.727 -2.842 12.504 1.00 93.44 93 LEU A N 1
ATOM 732 C CA . LEU A 1 93 ? 7.619 -3.389 13.302 1.00 93.44 93 LEU A CA 1
ATOM 733 C C . LEU A 1 93 ? 8.085 -3.880 14.677 1.00 93.44 93 LEU A C 1
ATOM 735 O O . LEU A 1 93 ? 7.466 -3.561 15.693 1.00 93.44 93 LEU A O 1
ATOM 739 N N . ALA A 1 94 ? 9.208 -4.600 14.727 1.00 92.56 94 ALA A N 1
ATOM 740 C CA . ALA A 1 94 ? 9.767 -5.090 15.982 1.00 92.56 94 ALA A CA 1
ATOM 741 C C . ALA A 1 94 ? 10.140 -3.947 16.941 1.00 92.56 94 ALA A C 1
ATOM 743 O O . ALA A 1 94 ? 9.923 -4.073 18.146 1.00 92.56 94 ALA A O 1
ATOM 744 N N . SER A 1 95 ? 10.638 -2.814 16.429 1.00 92.81 95 SER A N 1
ATOM 745 C CA . SER A 1 95 ? 10.947 -1.642 17.260 1.00 92.81 95 SER A CA 1
ATOM 746 C C . SER A 1 95 ? 9.702 -0.965 17.849 1.00 92.81 95 SER A C 1
ATOM 748 O O . SER A 1 95 ? 9.790 -0.333 18.898 1.00 92.81 95 SER A O 1
ATOM 750 N N . ALA A 1 96 ? 8.534 -1.165 17.228 1.00 89.94 96 ALA A N 1
ATOM 751 C CA . ALA A 1 96 ? 7.225 -0.788 17.762 1.00 89.94 96 ALA A CA 1
ATOM 752 C C . ALA A 1 96 ? 6.592 -1.879 18.655 1.00 89.94 96 ALA A C 1
ATOM 754 O O . ALA A 1 96 ? 5.417 -1.778 19.001 1.00 89.94 96 ALA A O 1
ATOM 755 N N . CYS A 1 97 ? 7.340 -2.929 19.019 1.00 90.00 97 CYS A N 1
ATOM 756 C CA . CYS A 1 97 ? 6.851 -4.106 19.749 1.00 90.00 97 CYS A CA 1
ATOM 757 C C . CYS A 1 97 ? 5.730 -4.874 19.022 1.00 90.00 97 CYS A C 1
ATOM 759 O O . CYS A 1 97 ? 4.958 -5.597 19.652 1.00 90.00 97 CYS A O 1
ATOM 761 N N . ILE A 1 98 ? 5.656 -4.757 17.693 1.00 86.12 98 ILE A N 1
ATOM 762 C CA . ILE A 1 98 ? 4.687 -5.472 16.866 1.00 86.12 98 ILE A CA 1
ATOM 763 C C . ILE A 1 98 ? 5.365 -6.709 16.297 1.00 86.12 98 ILE A C 1
ATOM 765 O O . ILE A 1 98 ? 6.264 -6.634 15.459 1.00 86.12 98 ILE A O 1
ATOM 769 N N . SER A 1 99 ? 4.920 -7.877 16.752 1.00 78.44 99 SER A N 1
ATOM 770 C CA . SER A 1 99 ? 5.339 -9.135 16.150 1.00 78.44 99 SER A CA 1
ATOM 771 C C . SER A 1 99 ? 4.559 -9.347 14.860 1.00 78.44 99 SER A C 1
ATOM 773 O O . SER A 1 99 ? 3.333 -9.449 14.883 1.00 78.44 99 SER A O 1
ATOM 775 N N . LYS A 1 100 ? 5.269 -9.425 13.733 1.00 71.81 100 LYS A N 1
ATOM 776 C CA . LYS A 1 100 ? 4.672 -9.844 12.467 1.00 71.81 100 LYS A CA 1
ATOM 777 C C . LYS A 1 100 ? 4.140 -11.270 12.629 1.00 71.81 100 LYS A C 1
ATOM 779 O O . LYS A 1 100 ? 4.935 -12.179 12.897 1.00 71.81 100 LYS A O 1
ATOM 784 N N . PRO A 1 101 ? 2.826 -11.499 12.479 1.00 66.88 101 PRO A N 1
ATOM 785 C CA . PRO A 1 101 ? 2.303 -12.843 12.578 1.00 66.88 101 PRO A CA 1
ATOM 786 C C . PRO A 1 101 ? 2.902 -13.719 11.479 1.00 66.88 101 PRO A C 1
ATOM 788 O O . PRO A 1 101 ? 3.147 -13.257 10.367 1.00 66.88 101 PRO A O 1
ATOM 791 N N . ARG A 1 102 ? 3.116 -15.004 11.778 1.00 59.12 102 ARG A N 1
ATOM 792 C CA . ARG A 1 102 ? 3.626 -15.970 10.789 1.00 59.12 102 ARG A CA 1
ATOM 793 C C . ARG A 1 102 ? 2.731 -16.086 9.552 1.00 59.12 102 ARG A C 1
ATOM 795 O O . ARG A 1 102 ? 3.227 -16.467 8.505 1.00 59.12 102 ARG A O 1
ATOM 802 N N . TYR A 1 103 ? 1.451 -15.756 9.707 1.00 55.62 103 TYR A N 1
ATOM 803 C CA . TYR A 1 103 ? 0.432 -15.711 8.667 1.00 55.62 103 TYR A CA 1
ATOM 804 C C . TYR A 1 103 ? 0.338 -14.314 8.039 1.00 55.62 103 TYR A C 1
ATOM 806 O O . TYR A 1 103 ? -0.767 -13.804 7.870 1.00 55.62 103 TYR A O 1
ATOM 814 N N . PHE A 1 104 ? 1.451 -13.648 7.704 1.00 70.75 104 PHE A N 1
ATOM 815 C CA . PHE A 1 104 ? 1.431 -12.380 6.943 1.00 70.75 104 PHE A CA 1
ATOM 816 C C . PHE A 1 104 ? 1.026 -12.608 5.471 1.00 70.75 104 PHE A C 1
ATOM 818 O O . PHE A 1 104 ? 1.669 -12.197 4.510 1.00 70.75 104 PHE A O 1
ATOM 825 N N . ASP A 1 105 ? -0.083 -13.307 5.359 1.00 82.88 105 ASP A N 1
ATOM 826 C CA . ASP A 1 105 ? -0.718 -13.963 4.253 1.00 82.88 105 ASP A CA 1
ATOM 827 C C . ASP A 1 105 ? -2.155 -13.445 4.203 1.00 82.88 105 ASP A C 1
ATOM 829 O O . ASP A 1 105 ? -2.846 -13.728 3.245 1.00 82.88 105 ASP A O 1
ATOM 833 N N . GLN A 1 106 ? -2.630 -12.740 5.237 1.00 88.75 106 GLN A N 1
ATOM 834 C CA . GLN A 1 106 ? -3.977 -12.206 5.364 1.00 88.75 106 GLN A CA 1
ATOM 835 C C . GLN A 1 106 ? -3.946 -10.683 5.344 1.00 88.75 106 GLN A C 1
ATOM 837 O O . GLN A 1 106 ? -3.040 -10.063 5.898 1.00 88.75 106 GLN A O 1
ATOM 842 N N . TRP A 1 107 ? -4.951 -10.070 4.727 1.00 93.00 107 TRP A N 1
ATOM 843 C CA . TRP A 1 107 ? -5.028 -8.617 4.620 1.00 93.00 107 TRP A CA 1
ATOM 844 C C . TRP A 1 107 ? -6.463 -8.104 4.660 1.00 93.00 107 TRP A C 1
ATOM 846 O O . TRP A 1 107 ? -7.438 -8.830 4.442 1.00 93.00 107 TRP A O 1
ATOM 856 N N . VAL A 1 108 ? -6.569 -6.800 4.905 1.00 94.69 108 VAL A N 1
ATOM 857 C CA . VAL A 1 108 ? -7.801 -6.035 4.752 1.00 94.69 108 VAL A CA 1
ATOM 858 C C . VAL A 1 108 ? -7.706 -5.219 3.467 1.00 94.69 108 VAL A C 1
ATOM 860 O O . VAL A 1 108 ? -7.004 -4.216 3.399 1.00 94.69 108 VAL A O 1
ATOM 863 N N . ASN A 1 109 ? -8.444 -5.616 2.435 1.00 95.81 109 ASN A N 1
ATOM 864 C CA . ASN A 1 109 ? -8.744 -4.741 1.313 1.00 95.81 109 ASN A CA 1
ATOM 865 C C . ASN A 1 109 ? -9.733 -3.653 1.764 1.00 95.81 109 ASN A C 1
ATOM 867 O O . ASN A 1 109 ? -10.934 -3.909 1.885 1.00 95.81 109 ASN A O 1
ATOM 871 N N . LEU A 1 110 ? -9.226 -2.438 1.996 1.00 96.81 110 LEU A N 1
ATOM 872 C CA . LEU A 1 110 ? -10.002 -1.310 2.525 1.00 96.81 110 LEU A CA 1
ATOM 873 C C . LEU A 1 110 ? -11.163 -0.880 1.613 1.00 96.81 110 LEU A C 1
ATOM 875 O O . LEU A 1 110 ? -12.116 -0.253 2.076 1.00 96.81 110 LEU A O 1
ATOM 879 N N . ARG A 1 111 ? -11.142 -1.272 0.334 1.00 96.06 111 ARG A N 1
ATOM 880 C CA . ARG A 1 111 ? -12.250 -1.029 -0.593 1.00 96.06 111 ARG A CA 1
ATOM 881 C C . ARG A 1 111 ? -13.564 -1.642 -0.107 1.00 96.06 111 ARG A C 1
ATOM 883 O O . ARG A 1 111 ? -14.609 -1.034 -0.291 1.00 96.06 111 ARG A O 1
ATOM 890 N N . ILE A 1 112 ? -13.519 -2.814 0.525 1.00 95.75 112 ILE A N 1
ATOM 891 C CA . ILE A 1 112 ? -14.720 -3.527 0.983 1.00 95.75 112 ILE A CA 1
ATOM 892 C C . ILE A 1 112 ? -15.465 -2.746 2.081 1.00 95.75 112 ILE A C 1
ATOM 894 O O . ILE A 1 112 ? -16.636 -2.420 1.874 1.00 95.75 112 ILE A O 1
ATOM 898 N N . PRO A 1 113 ? -14.841 -2.384 3.222 1.00 96.00 113 PRO A N 1
ATOM 899 C CA . PRO A 1 113 ? -15.517 -1.566 4.226 1.00 96.00 113 PRO A CA 1
ATOM 900 C C . PRO A 1 113 ? -15.845 -0.161 3.710 1.00 96.00 113 PRO A C 1
ATOM 902 O O . PRO A 1 113 ? -16.830 0.430 4.145 1.00 96.00 113 PRO A O 1
ATOM 905 N N . PHE A 1 114 ? -15.073 0.368 2.760 1.00 97.44 114 PHE A N 1
ATOM 906 C CA . PHE A 1 114 ? -15.395 1.633 2.116 1.00 97.44 114 PHE A CA 1
ATOM 907 C C . PHE A 1 114 ? -16.703 1.562 1.309 1.00 97.44 114 PHE A C 1
ATOM 909 O O . PHE A 1 114 ? -17.604 2.370 1.529 1.00 97.44 114 PHE A O 1
ATOM 916 N N . GLU A 1 115 ? -16.863 0.567 0.435 1.00 96.50 115 GLU A N 1
ATOM 917 C CA . GLU A 1 115 ? -18.095 0.371 -0.342 1.00 96.50 115 GLU A CA 1
ATOM 918 C C . GLU A 1 115 ? -19.301 0.050 0.557 1.00 96.50 115 GLU A C 1
ATOM 920 O O . GLU A 1 115 ? -20.423 0.434 0.234 1.00 96.50 115 GLU A O 1
ATOM 925 N N . ALA A 1 116 ? -19.089 -0.573 1.720 1.00 95.06 116 ALA A N 1
ATOM 926 C CA . ALA A 1 116 ? -20.150 -0.780 2.707 1.00 95.06 116 ALA A CA 1
ATOM 927 C C . ALA A 1 116 ? -20.683 0.537 3.310 1.00 95.06 116 ALA A C 1
ATOM 929 O O . ALA A 1 116 ? -21.853 0.607 3.683 1.00 95.06 116 ALA A O 1
ATOM 930 N N . VAL A 1 117 ? -19.847 1.579 3.403 1.00 96.62 117 VAL A N 1
ATOM 931 C CA . VAL A 1 117 ? -20.230 2.896 3.945 1.00 96.62 117 VAL A CA 1
ATOM 932 C C . VAL A 1 117 ? -20.725 3.846 2.852 1.00 96.62 117 VAL A C 1
ATOM 934 O O . VAL A 1 117 ? -21.687 4.578 3.073 1.00 96.62 117 VAL A O 1
ATOM 937 N N . PHE A 1 118 ? -20.078 3.850 1.685 1.00 96.69 118 PHE A N 1
ATOM 938 C CA . PHE A 1 118 ? -20.305 4.838 0.622 1.00 96.69 118 PHE A CA 1
ATOM 939 C C . PHE A 1 118 ? -20.999 4.271 -0.625 1.00 96.69 118 PHE A C 1
ATOM 941 O O . PHE A 1 118 ? -21.214 4.999 -1.592 1.00 96.69 118 PHE A O 1
ATOM 948 N N . GLY A 1 119 ? -21.336 2.981 -0.635 1.00 96.19 119 GLY A N 1
ATOM 949 C CA . GLY A 1 119 ? -21.907 2.283 -1.785 1.00 96.19 119 GLY A CA 1
ATOM 950 C C . GLY A 1 119 ? -20.858 1.786 -2.786 1.00 96.19 119 GLY A C 1
ATOM 951 O O . GLY A 1 119 ? -19.724 2.262 -2.846 1.00 96.19 119 GLY A O 1
ATOM 952 N N . ALA A 1 120 ? -21.241 0.817 -3.614 1.00 93.88 120 ALA A N 1
ATOM 953 C CA . ALA A 1 120 ? -20.374 0.295 -4.666 1.00 93.88 120 ALA A CA 1
ATOM 954 C C . ALA A 1 120 ? -20.139 1.335 -5.777 1.00 93.88 120 ALA A C 1
ATOM 956 O O . ALA A 1 120 ? -21.023 2.123 -6.110 1.00 93.88 120 ALA A O 1
ATOM 957 N N . GLY A 1 121 ? -18.952 1.324 -6.386 1.00 93.06 121 GLY A N 1
ATOM 958 C CA . GLY A 1 121 ? -18.638 2.201 -7.515 1.00 93.06 121 GLY A CA 1
ATOM 959 C C . GLY A 1 121 ? -17.154 2.211 -7.863 1.00 93.06 121 GLY A C 1
ATOM 960 O O . GLY A 1 121 ? -16.303 1.913 -7.027 1.00 93.06 121 GLY A O 1
ATOM 961 N N . ARG A 1 122 ? -16.817 2.547 -9.114 1.00 93.12 122 ARG A N 1
ATOM 962 C CA . ARG A 1 122 ? -15.417 2.712 -9.528 1.00 93.12 122 ARG A CA 1
ATOM 963 C C . ARG A 1 122 ? -14.915 4.080 -9.080 1.00 93.12 122 ARG A C 1
ATOM 965 O O . ARG A 1 122 ? -15.482 5.086 -9.485 1.00 93.12 122 ARG A O 1
ATOM 972 N N . ARG A 1 123 ? -13.847 4.081 -8.285 1.00 94.38 123 ARG A N 1
ATOM 973 C CA . ARG A 1 123 ? -13.166 5.277 -7.778 1.00 94.38 123 ARG A CA 1
ATOM 974 C C . ARG A 1 123 ? -11.677 4.981 -7.660 1.00 94.38 123 ARG A C 1
ATOM 976 O O . ARG A 1 123 ? -11.314 3.829 -7.409 1.00 94.38 123 ARG A O 1
ATOM 983 N N . ASN A 1 124 ? -10.833 5.984 -7.847 1.00 95.44 124 ASN A N 1
ATOM 984 C CA . ASN A 1 124 ? -9.441 5.917 -7.406 1.00 95.44 124 ASN A CA 1
ATOM 985 C C . ASN A 1 124 ? -9.325 6.307 -5.918 1.00 95.44 124 ASN A C 1
ATOM 987 O O . ASN A 1 124 ? -10.305 6.716 -5.289 1.00 95.44 124 ASN A O 1
ATOM 991 N N . LEU A 1 125 ? -8.127 6.166 -5.347 1.00 96.38 125 LEU A N 1
ATOM 992 C CA . LEU A 1 125 ? -7.890 6.456 -3.933 1.00 96.38 125 LEU A CA 1
ATOM 993 C C . LEU A 1 125 ? -8.190 7.924 -3.582 1.00 96.38 125 LEU A C 1
ATOM 995 O O . LEU A 1 125 ? -8.869 8.190 -2.593 1.00 96.38 125 LEU A O 1
ATOM 999 N N . GLN A 1 126 ? -7.751 8.879 -4.405 1.00 97.12 126 GLN A N 1
ATOM 1000 C CA . GLN A 1 126 ? -7.966 10.305 -4.148 1.00 97.12 126 GLN A CA 1
ATOM 1001 C C . GLN A 1 126 ? -9.456 10.686 -4.157 1.00 97.12 126 GLN A C 1
ATOM 1003 O O . GLN A 1 126 ? -9.900 11.493 -3.338 1.00 97.12 126 GLN A O 1
ATOM 1008 N N . GLU A 1 127 ? -10.243 10.100 -5.058 1.00 97.62 127 GLU A N 1
ATOM 1009 C CA . GLU A 1 127 ? -11.701 10.252 -5.089 1.00 97.62 127 GLU A CA 1
ATOM 1010 C C . GLU A 1 127 ? -12.347 9.686 -3.823 1.00 97.62 127 GLU A C 1
ATOM 1012 O O . GLU A 1 127 ? -13.173 10.364 -3.214 1.00 97.62 127 GLU A O 1
ATOM 1017 N N . ALA A 1 128 ? -11.932 8.492 -3.386 1.00 97.88 128 ALA A N 1
ATOM 1018 C CA . ALA A 1 128 ? -12.436 7.868 -2.165 1.00 97.88 128 ALA A CA 1
ATOM 1019 C C . ALA A 1 128 ? -12.134 8.711 -0.911 1.00 97.88 128 ALA A C 1
ATOM 1021 O O . ALA A 1 128 ? -13.019 8.929 -0.083 1.00 97.88 128 ALA A O 1
ATOM 1022 N N . VAL A 1 129 ? -10.913 9.248 -0.804 1.00 98.31 129 VAL A N 1
ATOM 1023 C CA . VAL A 1 129 ? -10.501 10.172 0.269 1.00 98.31 129 VAL A CA 1
ATOM 1024 C C . VAL A 1 129 ? -11.383 11.423 0.269 1.00 98.31 129 VAL A C 1
ATOM 1026 O O . VAL A 1 129 ? -11.928 11.799 1.308 1.00 98.31 129 VAL A O 1
ATOM 1029 N N . ARG A 1 130 ? -11.594 12.036 -0.903 1.00 98.00 130 ARG A N 1
ATOM 1030 C CA . ARG A 1 130 ? -12.424 13.241 -1.040 1.00 98.00 130 ARG A CA 1
ATOM 1031 C C . A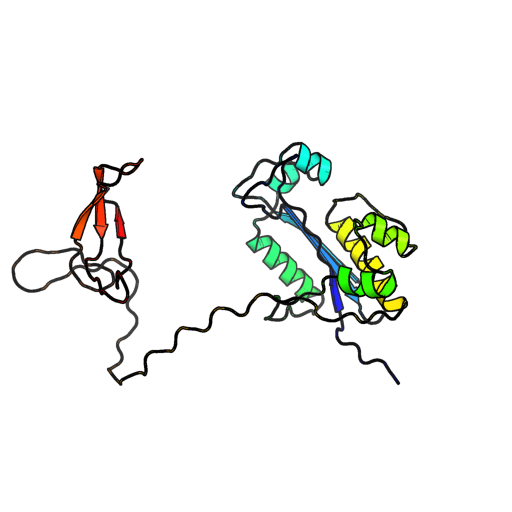RG A 1 130 ? -13.885 12.980 -0.676 1.00 98.00 130 ARG A C 1
ATOM 1033 O O . ARG A 1 130 ? -14.498 13.794 0.008 1.00 98.00 130 ARG A O 1
ATOM 1040 N N . GLU A 1 131 ? -14.445 11.853 -1.103 1.00 97.62 131 GLU A N 1
ATOM 1041 C CA . GLU A 1 131 ? -15.833 11.487 -0.808 1.00 97.62 131 GLU A CA 1
ATOM 1042 C C . GLU A 1 131 ? -16.055 11.157 0.674 1.00 97.62 131 GLU A C 1
ATOM 1044 O O . GLU A 1 131 ? -17.115 11.450 1.231 1.00 97.62 131 GLU A O 1
ATOM 1049 N N . ALA A 1 132 ? -15.024 10.652 1.356 1.00 97.62 132 ALA A N 1
ATOM 1050 C CA . ALA A 1 132 ? -15.026 10.520 2.808 1.00 97.62 132 ALA A CA 1
ATOM 1051 C C . ALA A 1 132 ? -14.972 11.867 3.554 1.00 97.62 132 ALA A C 1
ATOM 1053 O O . ALA A 1 132 ? -15.085 11.890 4.780 1.00 97.62 132 ALA A O 1
ATOM 1054 N N . GLY A 1 133 ? -14.861 12.992 2.839 1.00 98.00 133 GLY A N 1
ATOM 1055 C CA . GLY A 1 133 ? -14.761 14.334 3.412 1.00 98.00 133 GLY A CA 1
ATOM 1056 C C . GLY A 1 133 ? -13.352 14.690 3.887 1.00 98.00 133 GLY A C 1
ATOM 1057 O O . GLY A 1 133 ? -13.189 15.661 4.623 1.00 98.00 133 GLY A O 1
ATOM 1058 N N . LEU A 1 134 ? -12.342 13.914 3.487 1.00 98.19 134 LEU A N 1
ATOM 1059 C CA . LEU A 1 134 ? -10.940 14.159 3.809 1.00 98.19 134 LEU A CA 1
ATOM 1060 C C . LEU A 1 134 ? -10.265 14.956 2.683 1.00 98.19 134 LEU A C 1
ATOM 1062 O O . LEU A 1 134 ? -10.655 14.889 1.515 1.00 98.19 134 LEU A O 1
ATOM 1066 N N . GLN A 1 135 ? -9.230 15.715 3.035 1.00 97.69 135 GLN A N 1
ATOM 1067 C CA . GLN A 1 135 ? -8.380 16.397 2.060 1.00 97.69 135 GLN A CA 1
ATOM 1068 C C . GLN A 1 135 ? -7.205 15.501 1.677 1.00 97.69 135 GLN A C 1
ATOM 1070 O O . GLN A 1 135 ? -6.626 14.834 2.532 1.00 97.69 135 GLN A O 1
ATOM 1075 N N . TRP A 1 136 ? -6.865 15.504 0.389 1.00 98.12 136 TRP A N 1
ATOM 1076 C CA . TRP A 1 136 ? -5.659 14.850 -0.100 1.00 98.12 136 TRP A CA 1
ATOM 1077 C C . TRP A 1 136 ? -4.419 15.622 0.352 1.00 98.12 136 TRP A C 1
ATOM 1079 O O . TRP A 1 136 ? -4.381 16.846 0.230 1.00 98.12 136 TRP A O 1
ATOM 1089 N N . ASP A 1 137 ? -3.410 14.900 0.819 1.00 97.88 137 ASP A N 1
ATOM 1090 C CA . ASP A 1 137 ? -2.140 15.446 1.294 1.00 97.88 137 ASP A CA 1
ATOM 1091 C C . ASP A 1 137 ? -0.977 14.740 0.591 1.00 97.88 137 ASP A C 1
ATOM 1093 O O . ASP A 1 137 ? -1.005 13.522 0.428 1.00 97.88 137 ASP A O 1
ATOM 1097 N N . GLY A 1 138 ? 0.031 15.496 0.167 1.00 97.44 138 GLY A N 1
ATOM 1098 C CA . GLY A 1 138 ? 1.157 14.966 -0.602 1.00 97.44 138 GLY A CA 1
ATOM 1099 C C . GLY A 1 138 ? 0.849 14.701 -2.081 1.00 97.44 138 GLY A C 1
ATOM 1100 O O . GLY A 1 138 ? -0.083 15.256 -2.676 1.00 97.44 138 GLY A O 1
ATOM 1101 N N . ARG A 1 139 ? 1.685 13.878 -2.710 1.00 97.44 139 ARG A N 1
ATOM 1102 C CA . ARG A 1 139 ? 1.684 13.613 -4.150 1.00 97.44 139 ARG A CA 1
ATOM 1103 C C . ARG A 1 139 ? 0.987 12.284 -4.446 1.00 97.44 139 ARG A C 1
ATOM 1105 O O . ARG A 1 139 ? 1.358 11.266 -3.888 1.00 97.44 139 ARG A O 1
ATOM 1112 N N . LEU A 1 140 ? 0.026 12.284 -5.370 1.00 95.94 140 LEU A N 1
ATOM 1113 C CA . LEU A 1 140 ? -0.597 11.044 -5.852 1.00 95.94 140 LEU A CA 1
ATOM 1114 C C . LEU A 1 140 ? 0.451 10.120 -6.489 1.00 95.94 140 LEU A C 1
ATOM 1116 O O . LEU A 1 140 ? 1.276 10.620 -7.257 1.00 95.94 140 LEU A O 1
ATOM 1120 N N . HIS A 1 141 ? 0.393 8.815 -6.203 1.00 96.19 141 HIS A N 1
ATOM 1121 C CA . HIS A 1 141 ? 1.389 7.814 -6.621 1.00 96.19 141 HIS A CA 1
ATOM 1122 C C . HIS A 1 141 ? 2.772 8.008 -5.978 1.00 96.19 141 HIS A C 1
ATOM 1124 O O . HIS A 1 141 ? 3.793 7.591 -6.517 1.00 96.19 141 HIS A O 1
ATOM 1130 N N . CYS A 1 142 ? 2.841 8.731 -4.860 1.00 98.31 142 CYS A N 1
ATOM 1131 C CA . CYS A 1 142 ? 3.950 8.604 -3.923 1.00 98.31 142 CYS A CA 1
ATOM 1132 C C . CYS A 1 142 ? 3.486 7.597 -2.878 1.00 98.31 142 CYS A C 1
ATOM 1134 O O . CYS A 1 142 ? 2.575 7.911 -2.110 1.00 98.31 142 CYS A O 1
ATOM 1136 N N . GLY A 1 143 ? 4.097 6.413 -2.822 1.00 98.06 143 GLY A N 1
ATOM 1137 C CA . GLY A 1 143 ? 3.526 5.316 -2.042 1.00 98.06 143 GLY A CA 1
ATOM 1138 C C . GLY A 1 143 ? 3.362 5.666 -0.557 1.00 98.06 143 GLY A C 1
ATOM 1139 O O . GLY A 1 143 ? 2.392 5.264 0.082 1.00 98.06 143 GLY A O 1
ATOM 1140 N N . LEU A 1 144 ? 4.281 6.455 0.022 1.00 98.56 144 LEU A N 1
ATOM 1141 C CA . LEU A 1 144 ? 4.135 6.903 1.413 1.00 98.56 144 LEU A CA 1
ATOM 1142 C C . LEU A 1 144 ? 2.948 7.860 1.607 1.00 98.56 144 LEU A C 1
ATOM 1144 O O . LEU A 1 144 ? 2.231 7.739 2.604 1.00 98.56 144 LEU A O 1
ATOM 1148 N N . ASP A 1 145 ? 2.737 8.796 0.683 1.00 98.62 145 ASP A N 1
ATOM 1149 C CA . ASP A 1 145 ? 1.618 9.739 0.762 1.00 98.62 145 ASP A CA 1
ATOM 1150 C C . ASP A 1 145 ? 0.291 8.989 0.569 1.00 98.62 145 ASP A C 1
ATOM 1152 O O . ASP A 1 145 ? -0.655 9.183 1.339 1.00 98.62 145 ASP A O 1
ATOM 1156 N N . ASP A 1 146 ? 0.240 8.060 -0.387 1.00 98.62 146 ASP A N 1
ATOM 1157 C CA . ASP A 1 146 ? -0.915 7.203 -0.655 1.00 98.62 146 ASP A CA 1
ATOM 1158 C C . ASP A 1 146 ? -1.239 6.317 0.567 1.00 98.62 146 ASP A C 1
ATOM 1160 O O . ASP A 1 146 ? -2.389 6.276 1.022 1.00 98.62 146 ASP A O 1
ATOM 1164 N N . ALA A 1 147 ? -0.230 5.719 1.213 1.00 98.62 147 ALA A N 1
ATOM 1165 C CA . ALA A 1 147 ? -0.399 4.961 2.455 1.00 98.62 147 ALA A CA 1
ATOM 1166 C C . ALA A 1 147 ? -0.885 5.837 3.628 1.00 98.62 147 ALA A C 1
ATOM 1168 O O . ALA A 1 147 ? -1.756 5.417 4.395 1.00 98.62 147 ALA A O 1
ATOM 1169 N N . CYS A 1 148 ? -0.389 7.074 3.766 1.00 98.75 148 CYS A N 1
ATOM 1170 C CA . CYS A 1 148 ? -0.846 8.009 4.802 1.00 98.75 148 CYS A CA 1
ATOM 1171 C C . CYS A 1 148 ? -2.310 8.419 4.596 1.00 98.75 148 CYS A C 1
ATOM 1173 O O . CYS A 1 148 ? -3.096 8.437 5.547 1.00 98.75 148 CYS A O 1
ATOM 1175 N N . ASN A 1 149 ? -2.705 8.724 3.360 1.00 98.75 149 ASN A N 1
ATOM 1176 C CA . ASN A 1 149 ? -4.094 9.046 3.039 1.00 98.75 149 ASN A CA 1
ATOM 1177 C C . ASN A 1 149 ? -5.012 7.830 3.219 1.00 98.75 149 ASN A C 1
ATOM 1179 O O . ASN A 1 149 ? -6.103 7.966 3.775 1.00 98.75 149 ASN A O 1
ATOM 1183 N N . THR A 1 150 ? -4.551 6.634 2.851 1.00 98.75 150 THR A N 1
ATOM 1184 C CA . THR A 1 150 ? -5.264 5.374 3.102 1.00 98.75 150 THR A CA 1
ATOM 1185 C C . THR A 1 150 ? -5.440 5.116 4.599 1.00 98.75 150 THR A C 1
ATOM 1187 O O . THR A 1 150 ? -6.527 4.732 5.031 1.00 98.75 150 THR A O 1
ATOM 1190 N N . ALA A 1 151 ? -4.427 5.398 5.423 1.00 98.75 151 ALA A N 1
ATOM 1191 C CA . ALA A 1 151 ? -4.525 5.304 6.879 1.00 98.75 151 ALA A CA 1
ATOM 1192 C C . ALA A 1 151 ? -5.568 6.276 7.454 1.00 98.75 151 ALA A C 1
ATOM 1194 O O . ALA A 1 151 ? -6.395 5.882 8.275 1.00 98.75 151 ALA A O 1
ATOM 1195 N N . ARG A 1 152 ? -5.602 7.527 6.981 1.00 98.75 152 ARG A N 1
ATOM 1196 C CA . ARG A 1 152 ? -6.639 8.497 7.380 1.00 98.75 152 ARG A CA 1
ATOM 1197 C C . ARG A 1 152 ? -8.036 8.047 6.943 1.00 98.75 152 ARG A C 1
ATOM 1199 O O . ARG A 1 152 ? -8.987 8.184 7.711 1.00 98.75 152 ARG A O 1
ATOM 1206 N N . LEU A 1 153 ? -8.159 7.467 5.747 1.00 98.69 153 LEU A N 1
ATOM 1207 C CA . LEU A 1 153 ? -9.414 6.902 5.253 1.00 98.69 153 LEU A CA 1
ATOM 1208 C C . LEU A 1 153 ? -9.882 5.723 6.116 1.00 98.69 153 LEU A C 1
ATOM 1210 O O . LEU A 1 153 ? -11.052 5.673 6.489 1.00 98.69 153 LEU A O 1
ATOM 1214 N N . LEU A 1 154 ? -8.978 4.813 6.486 1.00 98.56 154 LEU A N 1
ATOM 1215 C CA . LEU A 1 154 ? -9.254 3.717 7.418 1.00 98.56 154 LEU A CA 1
ATOM 1216 C C . LEU A 1 154 ? -9.808 4.247 8.747 1.00 98.56 154 LEU A C 1
ATOM 1218 O O . LEU A 1 154 ? -10.846 3.776 9.211 1.00 98.56 154 LEU A O 1
ATOM 1222 N N . VAL A 1 155 ? -9.155 5.254 9.330 1.00 98.25 155 VAL A N 1
ATOM 1223 C CA . VAL A 1 155 ? -9.588 5.869 10.594 1.00 98.25 155 VAL A CA 1
ATOM 1224 C C . VAL A 1 155 ? -10.977 6.492 10.460 1.00 98.25 155 VAL A C 1
ATOM 1226 O O . VAL A 1 155 ? -11.823 6.294 11.333 1.00 98.25 155 VAL A O 1
ATOM 1229 N N . GLU A 1 156 ? -11.261 7.187 9.358 1.00 98.31 156 GLU A N 1
ATOM 1230 C CA . GLU A 1 156 ? -12.586 7.770 9.125 1.00 98.31 156 GLU A CA 1
ATOM 1231 C C . GLU A 1 156 ? -13.669 6.695 8.934 1.00 98.31 156 GLU A C 1
ATOM 1233 O O . GLU A 1 156 ? -14.771 6.827 9.471 1.00 98.31 156 GLU A O 1
ATOM 1238 N N . LEU A 1 157 ? -13.365 5.582 8.258 1.00 97.38 157 LEU A N 1
ATOM 1239 C CA . LEU A 1 157 ? -14.280 4.439 8.153 1.00 97.38 157 LEU A CA 1
ATOM 1240 C C . LEU A 1 157 ? -14.590 3.837 9.529 1.00 97.38 157 LEU A C 1
ATOM 1242 O O . LEU A 1 157 ? -15.756 3.596 9.854 1.00 97.38 157 LEU A O 1
ATOM 1246 N N . MET A 1 158 ? -13.569 3.656 10.369 1.00 95.56 158 MET A N 1
ATOM 1247 C CA . MET A 1 158 ? -13.743 3.199 11.750 1.00 95.56 158 MET A CA 1
ATOM 1248 C C . MET A 1 158 ? -14.600 4.177 12.563 1.00 95.56 158 MET A C 1
ATOM 1250 O O . MET A 1 158 ? -15.496 3.749 13.295 1.00 95.56 158 MET A O 1
ATOM 1254 N N . ARG A 1 159 ? -14.387 5.490 12.396 1.00 95.25 159 ARG A N 1
ATOM 1255 C CA . ARG A 1 159 ? -15.162 6.550 13.063 1.00 95.25 159 ARG A CA 1
ATOM 1256 C C . ARG A 1 159 ? -16.636 6.541 12.654 1.00 95.25 159 ARG A C 1
ATOM 1258 O O . ARG A 1 159 ? -17.504 6.803 13.484 1.00 95.25 159 ARG A O 1
ATOM 1265 N N . ARG A 1 160 ? -16.923 6.186 11.398 1.00 95.38 160 ARG A N 1
ATOM 1266 C CA . ARG A 1 160 ? -18.281 5.967 10.866 1.00 95.38 160 ARG A CA 1
ATOM 1267 C C . ARG A 1 160 ? -18.892 4.626 11.280 1.00 95.38 160 ARG A C 1
ATOM 1269 O O . ARG A 1 160 ? -20.029 4.334 10.924 1.00 95.38 160 ARG A O 1
ATOM 1276 N N . GLY A 1 161 ? -18.170 3.819 12.056 1.00 92.94 161 GLY A N 1
ATOM 1277 C CA . GLY A 1 161 ? -18.662 2.568 12.619 1.00 92.94 161 GLY A CA 1
ATOM 1278 C C . GLY A 1 161 ? -18.526 1.357 11.699 1.00 92.94 161 GLY A C 1
ATOM 1279 O O . GLY A 1 161 ? -19.083 0.308 12.053 1.00 92.94 161 GLY A O 1
ATOM 1280 N N . ALA A 1 162 ? -17.785 1.473 10.589 1.00 93.25 162 ALA A N 1
ATOM 1281 C CA . ALA A 1 162 ? -17.485 0.356 9.699 1.00 93.25 162 ALA A CA 1
ATOM 1282 C C . ALA A 1 162 ? -16.781 -0.778 10.458 1.00 93.25 162 ALA A C 1
ATOM 1284 O O . ALA A 1 162 ? -15.966 -0.542 11.353 1.00 93.25 162 ALA A O 1
ATOM 1285 N N . SER A 1 163 ? -17.108 -2.020 10.104 1.00 90.62 163 SER A N 1
ATOM 1286 C CA . SER A 1 163 ? -16.385 -3.189 10.601 1.00 90.62 163 SER A CA 1
ATOM 1287 C C . SER A 1 163 ? -15.143 -3.398 9.741 1.00 90.62 163 SER A C 1
ATOM 1289 O O . SER A 1 163 ? -15.249 -3.520 8.523 1.00 90.62 163 SER A O 1
ATOM 1291 N N . ILE A 1 164 ? -13.975 -3.416 10.381 1.00 93.75 164 ILE A N 1
ATOM 1292 C CA . ILE A 1 164 ? -12.695 -3.700 9.736 1.00 93.75 164 ILE A CA 1
ATOM 1293 C C . ILE A 1 164 ? -12.270 -5.101 10.176 1.00 93.75 164 ILE A C 1
ATOM 1295 O O . ILE A 1 164 ? -11.985 -5.300 11.353 1.00 93.75 164 ILE A O 1
ATOM 1299 N N . SER A 1 165 ? -12.273 -6.048 9.240 1.00 92.25 165 SER A N 1
ATOM 1300 C CA . SER A 1 165 ? -11.940 -7.469 9.426 1.00 92.25 165 SER A CA 1
ATOM 1301 C C . SER A 1 165 ? -11.114 -7.967 8.238 1.00 92.25 165 SER A C 1
ATOM 1303 O O . SER A 1 165 ? -11.057 -7.296 7.201 1.00 92.25 165 SER A O 1
ATOM 1305 N N . ILE A 1 166 ? -10.452 -9.120 8.374 1.00 91.62 166 ILE A N 1
ATOM 1306 C CA . ILE A 1 166 ? -9.708 -9.740 7.266 1.00 91.62 166 ILE A CA 1
ATOM 1307 C C . ILE A 1 166 ? -10.647 -10.009 6.084 1.00 91.62 166 ILE A C 1
ATOM 1309 O O . ILE A 1 166 ? -11.703 -10.618 6.240 1.00 91.62 166 ILE A O 1
ATOM 1313 N N . THR A 1 167 ? -10.239 -9.597 4.883 1.00 93.00 167 THR A N 1
ATOM 1314 C CA . THR A 1 167 ? -11.027 -9.781 3.651 1.00 93.00 167 THR A CA 1
ATOM 1315 C C . THR A 1 167 ? -10.322 -10.597 2.577 1.00 93.00 167 THR A C 1
ATOM 1317 O O . THR A 1 167 ? -10.947 -10.968 1.584 1.00 93.00 167 THR A O 1
ATOM 1320 N N . GLY A 1 168 ? -9.039 -10.901 2.759 1.00 90.19 168 GLY A N 1
ATOM 1321 C CA . GLY A 1 168 ? -8.281 -11.742 1.845 1.00 90.19 168 GLY A CA 1
ATOM 1322 C C . GLY A 1 168 ? -7.212 -12.543 2.566 1.00 90.19 168 GLY A C 1
ATOM 1323 O O . GLY A 1 168 ? -6.745 -12.152 3.637 1.00 90.19 168 GLY A O 1
ATOM 1324 N N . SER A 1 169 ? -6.836 -13.665 1.960 1.00 90.31 169 SER A N 1
ATOM 1325 C CA . SER A 1 169 ? -5.669 -14.440 2.351 1.00 90.31 169 SER A CA 1
ATOM 1326 C C . SER A 1 169 ? -4.967 -15.039 1.134 1.00 90.31 169 SER A C 1
ATOM 1328 O O . SER A 1 169 ? -5.604 -15.280 0.105 1.00 90.31 169 SER A O 1
ATOM 1330 N N . LEU A 1 170 ? -3.673 -15.337 1.246 1.00 84.19 170 LEU A N 1
ATOM 1331 C CA . LEU A 1 170 ? -2.990 -16.207 0.300 1.00 84.19 170 LEU A CA 1
ATOM 1332 C C . LEU A 1 170 ? -3.669 -17.585 0.329 1.00 84.19 170 LEU A C 1
ATOM 1334 O O . LEU A 1 170 ? -4.191 -17.999 1.374 1.00 84.19 170 LEU A O 1
ATOM 1338 N N . PRO A 1 171 ? -3.701 -18.305 -0.805 1.00 75.94 171 PRO A N 1
ATOM 1339 C CA . PRO A 1 171 ? -4.133 -19.691 -0.793 1.00 75.94 171 PRO A CA 1
ATOM 1340 C C . PRO A 1 171 ? -3.214 -20.489 0.141 1.00 75.94 171 PRO A C 1
ATOM 1342 O O . PRO A 1 171 ? -2.004 -20.234 0.161 1.00 75.94 171 PRO A O 1
ATOM 1345 N N . PRO A 1 172 ? -3.755 -21.455 0.907 1.00 67.62 172 PRO A N 1
ATOM 1346 C CA . PRO A 1 172 ? -2.920 -22.326 1.712 1.00 67.62 172 PRO A CA 1
ATOM 1347 C C . PRO A 1 172 ? -1.883 -22.995 0.802 1.00 67.62 172 PRO A C 1
ATOM 1349 O 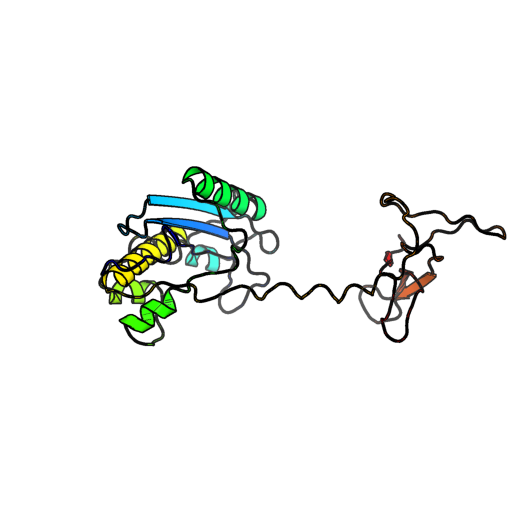O . PRO A 1 172 ? -2.210 -23.335 -0.345 1.00 67.62 172 PRO A O 1
ATOM 1352 N N . PRO A 1 173 ? -0.640 -23.181 1.278 1.00 63.12 173 PRO A N 1
ATOM 1353 C CA . PRO A 1 173 ? 0.344 -23.930 0.519 1.00 63.12 173 PRO A CA 1
ATOM 1354 C C . PRO A 1 173 ? -0.262 -25.287 0.132 1.00 63.12 173 PRO A C 1
ATOM 1356 O O . PRO A 1 173 ? -1.030 -25.850 0.923 1.00 63.12 173 PRO A O 1
ATOM 1359 N N . PRO A 1 174 ? 0.032 -25.803 -1.078 1.00 65.56 174 PRO A N 1
ATOM 1360 C CA . PRO A 1 174 ? -0.475 -27.100 -1.489 1.00 65.56 174 PRO A CA 1
ATOM 1361 C C . PRO A 1 174 ? -0.165 -28.106 -0.387 1.00 65.56 174 PRO A C 1
ATOM 1363 O O . PRO A 1 174 ? 0.962 -28.132 0.116 1.00 65.56 174 PRO A O 1
ATOM 1366 N N . LEU A 1 175 ? -1.177 -28.885 0.013 1.00 55.41 175 LEU A N 1
ATOM 1367 C CA . LEU A 1 175 ? -0.981 -29.933 1.007 1.00 55.41 175 LEU A CA 1
ATOM 1368 C C . LEU A 1 175 ? 0.242 -30.753 0.583 1.00 55.41 175 LEU A C 1
ATOM 1370 O O . LEU A 1 175 ? 0.346 -31.084 -0.607 1.00 55.41 175 LEU A O 1
ATOM 1374 N N . PRO A 1 176 ? 1.170 -31.061 1.508 1.00 54.44 176 PRO A N 1
ATOM 1375 C CA . PRO A 1 176 ? 2.208 -32.025 1.202 1.00 54.44 176 PRO A CA 1
ATOM 1376 C C . PRO A 1 176 ? 1.506 -33.262 0.646 1.00 54.44 176 PRO A C 1
ATOM 1378 O O . PRO A 1 176 ? 0.497 -33.707 1.202 1.00 54.44 176 PRO A O 1
ATOM 1381 N N . A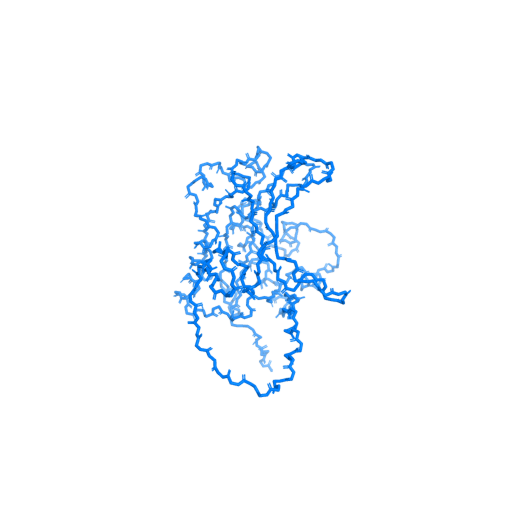LA A 1 177 ? 1.982 -33.747 -0.506 1.00 57.72 177 ALA A N 1
ATOM 1382 C CA . ALA A 1 177 ? 1.483 -34.994 -1.065 1.00 57.72 177 ALA A CA 1
ATOM 1383 C C . ALA A 1 177 ? 1.461 -36.032 0.068 1.00 57.72 177 ALA A C 1
ATOM 1385 O O . ALA A 1 177 ? 2.400 -36.015 0.872 1.00 57.72 177 ALA A O 1
ATOM 1386 N N . PRO A 1 178 ? 0.403 -36.860 0.179 1.00 44.69 178 PRO A N 1
ATOM 1387 C CA . PRO A 1 178 ? 0.297 -37.831 1.257 1.00 44.69 178 PRO A CA 1
ATOM 1388 C C . PRO A 1 178 ? 1.629 -38.558 1.376 1.00 44.69 178 PRO A C 1
ATOM 1390 O O . PRO A 1 178 ? 2.124 -39.105 0.386 1.00 44.69 178 PRO A O 1
ATOM 1393 N N . GLU A 1 179 ? 2.242 -38.461 2.560 1.00 42.56 179 GLU A N 1
ATOM 1394 C CA . GLU A 1 179 ? 3.467 -39.193 2.838 1.00 42.56 179 GLU A CA 1
ATOM 1395 C C . GLU A 1 179 ? 3.175 -40.658 2.501 1.00 42.56 179 GLU A C 1
ATOM 1397 O O . GLU A 1 179 ? 2.174 -41.196 2.989 1.00 42.56 179 GLU A O 1
ATOM 1402 N N . PRO A 1 180 ? 3.962 -41.298 1.618 1.00 43.28 180 PRO A N 1
ATOM 1403 C CA . PRO A 1 180 ? 3.792 -42.717 1.381 1.00 43.28 180 PRO A CA 1
ATOM 1404 C C . PRO A 1 180 ? 3.918 -43.406 2.737 1.00 43.28 180 PRO A C 1
ATOM 1406 O O . PRO A 1 180 ? 4.896 -43.169 3.448 1.00 43.28 180 PRO A O 1
ATOM 1409 N N . GLU A 1 181 ? 2.904 -44.196 3.105 1.00 34.00 181 GLU A N 1
ATOM 1410 C CA . GLU A 1 181 ? 2.893 -44.982 4.336 1.00 34.00 181 GLU A CA 1
ATOM 1411 C C . GLU A 1 181 ? 4.271 -45.616 4.521 1.00 34.00 181 GLU A C 1
ATOM 1413 O O . GLU A 1 181 ? 4.724 -46.415 3.696 1.00 34.00 181 GLU A O 1
ATOM 1418 N N . LEU A 1 182 ? 4.970 -45.181 5.572 1.00 35.44 182 LEU A N 1
ATOM 1419 C CA . LEU A 1 182 ? 6.327 -45.600 5.884 1.00 35.44 182 LEU A CA 1
ATOM 1420 C C . LEU A 1 182 ? 6.298 -47.090 6.238 1.00 35.44 182 LEU A C 1
ATOM 1422 O O . LEU A 1 182 ? 6.163 -47.485 7.396 1.00 35.44 182 LEU A O 1
ATOM 1426 N N . GLN A 1 183 ? 6.439 -47.940 5.224 1.00 35.50 183 GLN A N 1
ATOM 1427 C CA . GLN A 1 183 ? 6.908 -49.298 5.422 1.00 35.50 183 GLN A CA 1
ATOM 1428 C C . GLN A 1 183 ? 8.353 -49.196 5.900 1.00 35.50 183 GLN A C 1
ATOM 1430 O O . GLN A 1 183 ? 9.256 -48.766 5.186 1.00 35.50 183 GLN A O 1
ATOM 1435 N N . PHE A 1 184 ? 8.517 -49.534 7.173 1.00 37.19 184 PHE A N 1
ATOM 1436 C CA . PHE A 1 184 ? 9.753 -49.550 7.933 1.00 37.19 184 PHE A CA 1
ATOM 1437 C C . PHE A 1 184 ? 10.928 -50.119 7.127 1.00 37.19 184 PHE A C 1
ATOM 1439 O O . PHE A 1 184 ? 11.053 -51.336 7.010 1.00 37.19 184 PHE A O 1
ATOM 1446 N N . GLN A 1 185 ? 11.825 -49.265 6.628 1.00 33.19 185 GLN A N 1
ATOM 1447 C CA . GLN A 1 185 ? 13.169 -49.681 6.232 1.00 33.19 185 GLN A CA 1
ATOM 1448 C C . GLN A 1 185 ? 14.211 -48.640 6.658 1.00 33.19 185 GLN A C 1
ATOM 1450 O O . GLN A 1 185 ? 14.288 -47.537 6.132 1.00 33.19 185 GLN A O 1
ATOM 1455 N N . ALA A 1 186 ? 14.947 -49.055 7.692 1.00 32.03 186 ALA A N 1
ATOM 1456 C CA . ALA A 1 186 ? 16.265 -48.651 8.174 1.00 32.03 186 ALA A CA 1
ATOM 1457 C C . ALA A 1 186 ? 16.831 -47.273 7.770 1.00 32.03 186 ALA A C 1
ATOM 1459 O O . ALA A 1 186 ? 17.151 -46.993 6.619 1.00 32.03 186 ALA A O 1
ATOM 1460 N N . GLN A 1 187 ? 17.089 -46.482 8.815 1.00 41.16 187 GLN A N 1
ATOM 1461 C CA . GLN A 1 187 ? 17.948 -45.297 8.857 1.00 41.16 187 GLN A CA 1
ATOM 1462 C C . GLN A 1 187 ? 19.234 -45.443 8.028 1.00 41.16 187 GLN A C 1
ATOM 1464 O O . GLN A 1 187 ? 19.999 -46.374 8.268 1.00 41.16 187 GLN A O 1
ATOM 1469 N N . MET A 1 188 ? 19.559 -44.442 7.202 1.00 29.73 188 MET A N 1
ATOM 1470 C CA . MET A 1 188 ? 20.950 -44.052 6.938 1.00 29.73 188 MET A CA 1
ATOM 1471 C C . MET A 1 188 ? 21.083 -42.522 6.857 1.00 29.73 188 MET A C 1
ATOM 1473 O O . MET A 1 188 ? 20.204 -41.824 6.359 1.00 29.73 188 MET A O 1
ATOM 1477 N N . ALA A 1 189 ? 22.180 -42.031 7.435 1.00 31.98 189 ALA A N 1
ATOM 1478 C CA . ALA A 1 189 ? 22.534 -40.637 7.708 1.00 31.98 189 ALA A CA 1
ATOM 1479 C C . ALA A 1 189 ? 22.596 -39.722 6.459 1.00 31.98 189 ALA A C 1
ATOM 1481 O O . ALA A 1 189 ? 22.766 -40.219 5.344 1.00 31.98 189 ALA A O 1
ATOM 1482 N N . PRO A 1 190 ? 22.519 -38.381 6.616 1.00 34.31 190 PRO A N 1
ATOM 1483 C CA . PRO A 1 190 ? 22.532 -37.471 5.478 1.00 34.31 190 PRO A CA 1
ATOM 1484 C C . PRO A 1 190 ? 23.952 -37.366 4.909 1.00 34.31 190 PRO A C 1
ATOM 1486 O O . PRO A 1 190 ? 24.889 -37.016 5.629 1.00 34.31 190 PRO A O 1
ATOM 1489 N N . VAL A 1 191 ? 24.118 -37.636 3.611 1.00 36.78 191 VAL A N 1
ATOM 1490 C CA . VAL A 1 191 ? 25.382 -37.399 2.900 1.00 36.78 191 VAL A CA 1
ATOM 1491 C C . VAL A 1 191 ? 25.237 -36.212 1.954 1.00 36.78 191 VAL A C 1
ATOM 1493 O O . VAL A 1 191 ? 24.262 -36.051 1.224 1.00 36.78 191 VAL A O 1
ATOM 1496 N N . ASN A 1 192 ? 26.244 -35.355 2.062 1.00 37.56 192 ASN A N 1
ATOM 1497 C CA . ASN A 1 192 ? 26.402 -34.042 1.475 1.00 37.56 192 ASN A CA 1
ATOM 1498 C C . ASN A 1 192 ? 26.407 -34.062 -0.066 1.00 37.56 192 ASN A C 1
ATOM 1500 O O . ASN A 1 192 ? 26.851 -35.021 -0.696 1.00 37.56 192 ASN A O 1
ATOM 1504 N N . ARG A 1 193 ? 25.939 -32.962 -0.662 1.00 48.00 193 ARG A N 1
ATOM 1505 C CA . ARG A 1 193 ? 25.828 -32.740 -2.109 1.00 48.00 193 ARG A CA 1
ATOM 1506 C C . ARG A 1 193 ? 27.210 -32.717 -2.764 1.00 48.00 193 ARG A C 1
ATOM 1508 O O . ARG A 1 193 ? 27.924 -31.738 -2.601 1.00 48.00 193 ARG A O 1
ATOM 1515 N N . ASN A 1 194 ? 27.549 -33.750 -3.531 1.00 44.56 194 ASN A N 1
ATOM 1516 C CA . ASN A 1 194 ? 28.430 -33.673 -4.699 1.00 44.56 194 ASN A CA 1
ATOM 1517 C C . ASN A 1 194 ? 28.289 -34.956 -5.529 1.00 44.56 194 ASN A C 1
ATOM 1519 O O . ASN A 1 194 ? 28.047 -36.031 -4.989 1.00 44.56 194 ASN A O 1
ATOM 1523 N N . ILE A 1 195 ? 28.386 -34.806 -6.851 1.00 53.47 195 ILE A N 1
ATOM 1524 C CA . ILE A 1 195 ? 28.318 -35.876 -7.857 1.00 53.47 195 ILE A CA 1
ATOM 1525 C C . ILE A 1 195 ? 29.170 -37.070 -7.401 1.00 53.47 195 ILE A C 1
ATOM 1527 O O . ILE A 1 195 ? 30.355 -36.905 -7.117 1.00 53.47 195 ILE A O 1
ATOM 1531 N N . SER A 1 196 ? 28.563 -38.256 -7.323 1.00 52.19 196 SER A N 1
ATOM 1532 C CA . SER A 1 196 ? 29.226 -39.458 -6.813 1.00 52.19 196 SER A CA 1
ATOM 1533 C C . SER A 1 196 ? 29.736 -40.344 -7.952 1.00 52.19 196 SER A C 1
ATOM 1535 O O . SER A 1 196 ? 29.093 -40.473 -9.000 1.00 52.19 196 SER A O 1
ATOM 1537 N N . TRP A 1 197 ? 30.904 -40.948 -7.744 1.00 48.09 197 TRP A N 1
ATOM 1538 C CA . TRP A 1 197 ? 31.497 -41.953 -8.626 1.00 48.09 197 TRP A CA 1
ATOM 1539 C C . TRP A 1 197 ? 30.979 -43.342 -8.258 1.00 48.09 197 TRP A C 1
ATOM 1541 O O . TRP A 1 197 ? 31.013 -43.726 -7.090 1.00 48.09 197 TRP A O 1
ATOM 1551 N N . CYS A 1 198 ? 30.542 -44.115 -9.251 1.00 53.69 198 CYS A N 1
ATOM 1552 C CA . CYS A 1 198 ? 30.119 -45.493 -9.029 1.00 53.69 198 CYS A CA 1
ATOM 1553 C C . CYS A 1 198 ? 31.269 -46.472 -9.306 1.00 53.69 198 CYS A C 1
ATOM 1555 O O . CYS A 1 198 ? 31.838 -46.486 -10.399 1.00 53.69 198 CYS A O 1
ATOM 1557 N N . THR A 1 199 ? 31.584 -47.327 -8.332 1.00 49.28 199 THR A N 1
ATOM 1558 C CA . THR A 1 199 ? 32.461 -48.496 -8.484 1.00 49.28 199 THR A CA 1
ATOM 1559 C C . THR A 1 199 ? 31.628 -49.767 -8.341 1.00 49.28 199 THR A C 1
ATOM 1561 O O . THR A 1 199 ? 31.325 -50.214 -7.240 1.00 49.28 199 THR A O 1
ATOM 1564 N N . GLY A 1 200 ? 31.234 -50.362 -9.467 1.00 39.75 200 GLY A N 1
ATOM 1565 C CA . GLY A 1 200 ? 30.478 -51.613 -9.475 1.00 39.75 200 GLY A CA 1
ATOM 1566 C C . GLY A 1 200 ? 30.797 -52.457 -10.701 1.00 39.75 200 GLY A C 1
ATOM 1567 O O . GLY A 1 200 ? 30.392 -52.095 -11.794 1.00 39.75 200 GLY A O 1
ATOM 1568 N N . GLY A 1 201 ? 31.537 -53.550 -10.472 1.00 40.19 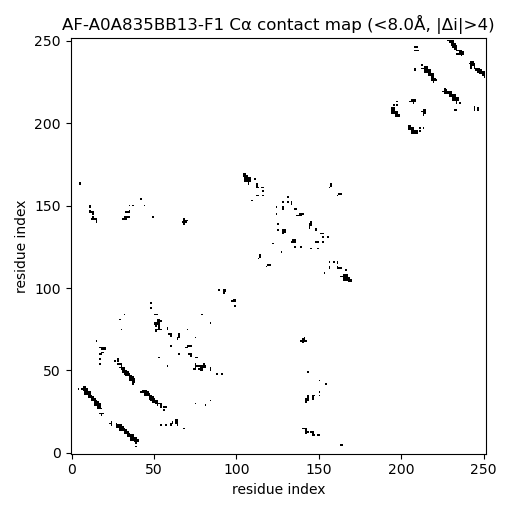201 GLY A N 1
ATOM 1569 C CA . GLY A 1 201 ? 31.642 -54.770 -11.288 1.00 40.19 201 GLY A CA 1
ATOM 1570 C C . GLY A 1 201 ? 31.756 -54.620 -12.808 1.00 40.19 201 GLY A C 1
ATOM 1571 O O . GLY A 1 201 ? 30.754 -54.444 -13.483 1.00 40.19 201 GLY A O 1
ATOM 1572 N N . VAL A 1 202 ? 32.961 -54.873 -13.334 1.00 37.31 202 VAL A N 1
ATOM 1573 C CA . VAL A 1 202 ? 33.379 -54.778 -14.751 1.00 37.31 202 VAL A CA 1
ATOM 1574 C C . VAL A 1 202 ? 33.757 -53.350 -15.175 1.00 37.31 202 VAL A C 1
ATOM 1576 O O . VAL A 1 202 ? 32.987 -52.610 -15.766 1.00 37.31 202 VAL A O 1
ATOM 1579 N N . ALA A 1 203 ? 34.994 -52.986 -14.821 1.00 40.97 203 ALA A N 1
ATOM 1580 C CA . ALA A 1 203 ? 35.878 -51.982 -15.424 1.00 40.97 203 ALA A CA 1
ATOM 1581 C C . ALA A 1 203 ? 35.273 -50.901 -16.353 1.00 40.97 203 ALA A C 1
ATOM 1583 O O . ALA A 1 203 ? 35.684 -50.789 -17.502 1.00 40.97 203 ALA A O 1
ATOM 1584 N N . THR A 1 204 ? 34.418 -50.021 -15.828 1.00 38.47 204 THR A N 1
ATOM 1585 C CA . THR A 1 204 ? 34.299 -48.630 -16.306 1.00 38.47 204 THR A CA 1
ATOM 1586 C C . THR A 1 204 ? 33.929 -47.723 -15.132 1.00 38.47 204 THR A C 1
ATOM 1588 O O . THR A 1 204 ? 32.846 -47.849 -14.567 1.00 38.47 204 THR A O 1
ATOM 1591 N N . THR A 1 205 ? 34.822 -46.812 -14.741 1.00 43.94 205 THR A N 1
ATOM 1592 C CA . THR A 1 205 ? 34.525 -45.721 -13.798 1.00 43.94 205 THR A CA 1
ATOM 1593 C C . THR A 1 205 ? 33.498 -44.782 -14.432 1.00 43.94 205 THR A C 1
ATOM 1595 O O . THR A 1 205 ? 33.802 -44.151 -15.444 1.00 43.94 205 THR A O 1
ATOM 1598 N N . GLY A 1 206 ? 32.286 -44.707 -13.878 1.00 58.94 206 GLY A N 1
ATOM 1599 C CA . GLY A 1 206 ? 31.180 -43.927 -14.442 1.00 58.94 206 GLY A CA 1
ATOM 1600 C C . GLY A 1 206 ? 30.629 -42.880 -13.474 1.00 58.94 206 GLY A C 1
ATOM 1601 O O . GLY A 1 206 ? 30.543 -43.116 -12.267 1.00 58.94 206 GLY A O 1
ATOM 1602 N N . VAL A 1 207 ? 30.246 -41.722 -14.018 1.00 66.38 207 VAL A N 1
ATOM 1603 C CA . VAL A 1 207 ? 29.540 -40.651 -13.298 1.00 66.38 207 VAL A CA 1
ATOM 1604 C C . VAL A 1 207 ? 28.066 -41.041 -13.143 1.00 66.38 207 VAL A C 1
ATOM 1606 O O . VAL A 1 207 ? 27.438 -41.487 -14.105 1.00 66.38 207 VAL A O 1
ATOM 1609 N N . CYS A 1 208 ? 27.507 -40.876 -11.945 1.00 74.06 208 CYS A N 1
ATOM 1610 C CA . CYS A 1 208 ? 26.135 -41.282 -11.630 1.00 74.06 208 CYS A CA 1
ATOM 1611 C C . CYS A 1 208 ? 25.209 -40.090 -11.334 1.00 74.06 208 CYS A C 1
ATOM 1613 O O . CYS A 1 208 ? 25.658 -39.024 -10.909 1.00 74.06 208 CYS A O 1
ATOM 1615 N N . CYS A 1 209 ? 23.901 -40.277 -11.565 1.00 74.88 209 CYS A N 1
ATOM 1616 C CA . CYS A 1 209 ? 22.849 -39.322 -11.186 1.00 74.88 209 CYS A CA 1
ATOM 1617 C C . CYS A 1 209 ? 22.768 -39.156 -9.659 1.00 74.88 209 CYS A C 1
ATOM 1619 O O . CYS A 1 209 ? 23.323 -39.948 -8.896 1.00 74.88 209 CYS A O 1
ATOM 1621 N N . TYR A 1 210 ? 21.928 -38.221 -9.200 1.00 74.44 210 TYR A N 1
ATOM 1622 C CA . TYR A 1 210 ? 21.540 -38.107 -7.782 1.00 74.44 210 TYR A CA 1
ATOM 1623 C C . TYR A 1 210 ? 20.926 -39.393 -7.202 1.00 74.44 210 TYR A C 1
ATOM 1625 O O . TYR A 1 210 ? 20.911 -39.585 -5.994 1.00 74.44 210 TYR A O 1
ATOM 1633 N N . CYS A 1 211 ? 20.428 -40.268 -8.072 1.00 68.81 211 CYS A N 1
ATOM 1634 C CA . CYS A 1 211 ? 19.813 -41.546 -7.751 1.00 68.81 211 CYS A CA 1
ATOM 1635 C C . CYS A 1 211 ? 20.760 -42.761 -7.804 1.00 68.81 211 CYS A C 1
ATOM 1637 O O . CYS A 1 211 ? 20.296 -43.887 -7.661 1.00 68.81 211 CYS A O 1
ATOM 1639 N N . GLY A 1 212 ? 22.059 -42.565 -8.064 1.00 70.62 212 GLY A N 1
ATOM 1640 C CA . GLY A 1 212 ? 23.058 -43.644 -8.115 1.00 70.62 212 GLY A CA 1
ATOM 1641 C C . GLY A 1 212 ? 23.061 -44.508 -9.386 1.00 70.62 212 GLY A C 1
ATOM 1642 O O . GLY A 1 212 ? 23.909 -45.382 -9.522 1.00 70.62 212 GLY A O 1
ATOM 1643 N N . LEU A 1 213 ? 22.157 -44.263 -10.337 1.00 73.94 213 LEU A N 1
ATOM 1644 C CA . LEU A 1 213 ? 22.167 -44.892 -11.661 1.00 73.94 213 LEU A CA 1
ATOM 1645 C C . LEU A 1 213 ? 23.149 -44.192 -12.620 1.00 73.94 213 LEU A C 1
ATOM 1647 O O . LEU A 1 213 ? 23.371 -42.981 -12.494 1.00 73.94 213 LEU A O 1
ATOM 1651 N N . PRO A 1 214 ? 23.707 -44.918 -13.608 1.00 72.50 214 PRO A N 1
ATOM 1652 C CA . PRO A 1 214 ? 24.584 -44.325 -14.609 1.00 72.50 214 PRO A CA 1
ATOM 1653 C C . PRO A 1 214 ? 23.840 -43.263 -15.426 1.00 72.50 214 PRO A C 1
ATOM 1655 O O . PRO A 1 214 ? 22.689 -43.458 -15.834 1.00 72.50 214 PRO A O 1
ATOM 1658 N N . ILE A 1 215 ? 24.502 -42.130 -15.658 1.00 74.88 215 ILE A N 1
ATOM 1659 C CA . ILE A 1 215 ? 23.964 -41.061 -16.504 1.00 74.88 215 ILE A CA 1
ATOM 1660 C C . ILE A 1 215 ? 23.938 -41.509 -17.970 1.00 74.88 215 ILE A C 1
ATOM 1662 O O . ILE A 1 215 ? 24.821 -42.240 -18.421 1.00 74.88 215 ILE A O 1
ATOM 1666 N N . ARG A 1 216 ? 22.933 -41.060 -18.723 1.00 78.88 216 ARG A N 1
ATOM 1667 C CA . ARG A 1 216 ? 22.842 -41.262 -20.175 1.00 78.88 216 ARG A CA 1
ATOM 1668 C C . ARG A 1 216 ? 23.078 -39.939 -20.885 1.00 78.88 216 ARG A C 1
ATOM 1670 O O . ARG A 1 216 ? 22.594 -38.910 -20.419 1.00 78.88 216 ARG A O 1
ATOM 1677 N N . GLY A 1 217 ? 23.850 -39.976 -21.965 1.00 79.88 217 GLY A N 1
ATOM 1678 C CA . GLY A 1 217 ? 24.116 -38.817 -22.808 1.00 79.88 217 GLY A CA 1
ATOM 1679 C C . GLY A 1 217 ? 23.220 -38.824 -24.042 1.00 79.88 217 GLY A C 1
ATOM 1680 O O . GLY A 1 217 ? 23.155 -39.844 -24.722 1.00 79.88 217 GLY A O 1
ATOM 1681 N N . ASP A 1 218 ? 22.570 -37.700 -24.322 1.00 78.25 218 ASP A N 1
ATOM 1682 C CA . ASP A 1 218 ? 21.652 -37.515 -25.447 1.00 78.25 218 ASP A CA 1
ATOM 1683 C C . ASP A 1 218 ? 21.876 -36.151 -26.125 1.00 78.25 218 ASP A C 1
ATOM 1685 O O . ASP A 1 218 ? 22.529 -35.254 -25.584 1.00 78.25 218 ASP A O 1
ATOM 1689 N N . ILE A 1 219 ? 21.331 -35.990 -27.336 1.00 76.88 219 ILE A N 1
ATOM 1690 C CA . ILE A 1 219 ? 21.406 -34.755 -28.132 1.00 76.88 219 ILE A CA 1
ATOM 1691 C C . ILE A 1 219 ? 20.008 -34.163 -28.295 1.00 76.88 219 ILE A C 1
ATOM 1693 O O . ILE A 1 219 ? 19.044 -34.877 -28.567 1.00 76.88 219 ILE A O 1
ATOM 1697 N N . VAL A 1 220 ? 19.896 -32.839 -28.189 1.00 76.31 220 VAL A N 1
ATOM 1698 C CA . VAL A 1 220 ? 18.644 -32.129 -28.476 1.00 76.31 220 VAL A CA 1
ATOM 1699 C C . VAL A 1 220 ? 18.340 -32.200 -29.975 1.00 76.31 220 VAL A C 1
ATOM 1701 O O . VAL A 1 220 ? 18.986 -31.535 -30.783 1.00 76.31 220 VAL A O 1
ATOM 1704 N N . THR A 1 221 ? 17.339 -32.987 -30.357 1.00 76.44 221 THR A N 1
ATOM 1705 C CA . THR A 1 221 ? 16.884 -33.114 -31.755 1.00 76.44 221 THR A CA 1
ATOM 1706 C C . THR A 1 221 ? 15.773 -32.127 -32.115 1.00 76.44 221 THR A C 1
ATOM 1708 O O . THR A 1 221 ? 15.552 -31.852 -33.294 1.00 76.44 221 THR A O 1
ATOM 1711 N N . THR A 1 222 ? 15.098 -31.562 -31.113 1.00 74.94 222 THR A N 1
ATOM 1712 C CA . THR A 1 222 ? 14.016 -30.589 -31.287 1.00 74.94 222 THR A CA 1
ATOM 1713 C C . THR A 1 222 ? 14.537 -29.277 -31.894 1.00 74.94 222 THR A C 1
ATOM 1715 O O . THR A 1 222 ? 15.559 -28.770 -31.422 1.00 74.94 222 THR A O 1
ATOM 1718 N N . PRO A 1 223 ? 13.848 -28.687 -32.894 1.00 69.31 223 PRO A N 1
ATOM 1719 C CA . PRO A 1 223 ? 14.241 -27.408 -33.481 1.00 69.31 223 PRO A CA 1
ATOM 1720 C C . PRO A 1 223 ? 14.294 -26.282 -32.446 1.00 69.31 223 PRO A C 1
ATOM 1722 O O . PRO A 1 223 ? 13.338 -26.073 -31.700 1.00 69.31 223 PRO A O 1
ATOM 1725 N N . GLY A 1 224 ? 15.398 -25.537 -32.412 1.00 78.69 224 GLY A N 1
ATOM 1726 C CA . GLY A 1 224 ? 15.554 -24.395 -31.513 1.00 78.69 224 GLY A CA 1
ATOM 1727 C C . GLY A 1 224 ? 17.011 -24.004 -31.254 1.00 78.69 224 GLY A C 1
ATOM 1728 O O . GLY A 1 224 ? 17.927 -24.647 -31.762 1.00 78.69 224 GLY A O 1
ATOM 1729 N N . PRO A 1 225 ? 17.251 -22.976 -30.419 1.00 72.25 225 PRO A N 1
ATOM 1730 C CA . PRO A 1 225 ? 18.594 -22.444 -30.147 1.00 72.25 225 PRO A CA 1
ATOM 1731 C C . PRO A 1 225 ? 19.581 -23.463 -29.555 1.00 72.25 225 PRO A C 1
ATOM 1733 O O . PRO A 1 225 ? 20.793 -23.280 -29.634 1.00 72.25 225 PRO A O 1
ATOM 1736 N N . MET A 1 226 ? 19.058 -24.528 -28.942 1.00 74.56 226 MET A N 1
ATOM 1737 C CA . MET A 1 226 ? 19.834 -25.596 -28.308 1.00 74.56 226 MET A CA 1
ATOM 1738 C C . MET A 1 226 ? 19.892 -26.873 -29.161 1.00 74.56 226 MET A C 1
ATOM 1740 O O . MET A 1 226 ? 20.459 -27.864 -28.707 1.00 74.56 226 MET A O 1
ATOM 1744 N N . GLN A 1 227 ? 19.320 -26.869 -30.373 1.00 83.19 227 GLN A N 1
ATOM 1745 C CA . GLN A 1 227 ? 19.337 -28.016 -31.282 1.00 83.19 227 GLN A CA 1
ATOM 1746 C C . GLN A 1 227 ? 20.780 -28.443 -31.576 1.00 83.19 227 GLN A C 1
ATOM 1748 O O . GLN A 1 227 ? 21.646 -27.617 -31.859 1.00 83.19 227 GLN A O 1
ATOM 1753 N N . GLY A 1 228 ? 21.042 -29.745 -31.487 1.00 75.75 228 GLY A N 1
ATOM 1754 C CA . GLY A 1 228 ? 22.368 -30.327 -31.675 1.00 75.75 228 GLY A CA 1
ATOM 1755 C C . GLY A 1 228 ? 23.278 -30.271 -30.445 1.00 75.75 228 GLY A C 1
ATOM 1756 O O . GLY A 1 228 ? 24.366 -30.840 -30.495 1.00 75.75 228 GLY A O 1
ATOM 1757 N N . ARG A 1 229 ? 22.868 -29.643 -29.330 1.00 78.12 229 ARG A N 1
ATOM 1758 C CA . ARG A 1 229 ? 23.663 -29.651 -28.088 1.00 78.12 229 ARG A CA 1
ATOM 1759 C C . ARG A 1 229 ? 23.511 -30.964 -27.325 1.00 78.12 229 ARG A C 1
ATOM 1761 O O . ARG A 1 229 ? 22.420 -31.533 -27.261 1.00 78.12 229 ARG A O 1
ATOM 1768 N N . PHE A 1 230 ? 24.615 -31.408 -26.730 1.00 75.19 230 PHE A N 1
ATOM 1769 C CA . PHE A 1 230 ? 24.705 -32.643 -25.956 1.00 75.19 230 PHE A CA 1
ATOM 1770 C C . PHE A 1 230 ? 24.421 -32.387 -24.469 1.00 75.19 230 PHE A C 1
ATOM 1772 O O . PHE A 1 230 ? 24.855 -31.379 -23.905 1.00 75.19 230 PHE A O 1
ATOM 1779 N N . PHE A 1 231 ? 23.708 -33.299 -23.817 1.00 80.38 231 PHE A N 1
ATOM 1780 C CA . PHE A 1 231 ? 23.407 -33.233 -22.389 1.00 80.38 231 PHE A CA 1
ATOM 1781 C C . PHE A 1 231 ? 23.420 -34.622 -21.753 1.00 80.38 231 PHE A C 1
ATOM 1783 O O . PHE A 1 231 ? 23.286 -35.636 -22.430 1.00 80.38 231 PHE A O 1
ATOM 1790 N N . PHE A 1 232 ? 23.552 -34.657 -20.431 1.00 80.50 232 PHE A N 1
ATOM 1791 C CA . PHE A 1 232 ? 23.419 -35.849 -19.611 1.00 80.50 232 PHE A CA 1
ATOM 1792 C C . PHE A 1 232 ? 22.137 -35.782 -18.792 1.00 80.50 232 PHE A C 1
ATOM 1794 O O . PHE A 1 232 ? 21.837 -34.759 -18.175 1.00 80.50 232 PHE A O 1
ATOM 1801 N N . SER A 1 233 ? 21.403 -36.886 -18.741 1.00 77.19 233 SER A N 1
ATOM 1802 C CA . SER A 1 233 ? 20.204 -37.016 -17.917 1.00 77.19 233 SER A CA 1
ATOM 1803 C C . SER A 1 233 ? 20.125 -38.388 -17.254 1.00 77.19 233 SER A C 1
ATOM 1805 O O . SER A 1 233 ? 20.850 -39.326 -17.605 1.00 77.19 233 SER A O 1
ATOM 1807 N N . CYS A 1 234 ? 19.265 -38.511 -16.246 1.00 78.69 234 CYS A N 1
ATOM 1808 C CA . CYS A 1 234 ? 18.962 -39.812 -15.674 1.00 78.69 234 CYS A CA 1
ATOM 1809 C C . CYS A 1 234 ? 17.881 -40.534 -16.490 1.00 78.69 234 CYS A C 1
ATOM 1811 O O . CYS A 1 234 ? 16.788 -40.012 -16.679 1.00 78.69 234 CYS A O 1
ATOM 1813 N N . GLY A 1 235 ? 18.150 -41.782 -16.885 1.00 68.44 235 GLY A N 1
ATOM 1814 C CA . GLY A 1 235 ? 17.176 -42.645 -17.563 1.00 68.44 235 GLY A CA 1
ATOM 1815 C C . GLY A 1 235 ? 16.147 -43.315 -16.643 1.00 68.44 235 GLY A C 1
ATOM 1816 O O . GLY A 1 235 ? 15.469 -44.239 -17.087 1.00 68.44 235 GLY A O 1
ATOM 1817 N N . ASN A 1 236 ? 16.061 -42.923 -15.366 1.00 71.81 236 ASN A N 1
ATOM 1818 C CA . ASN A 1 236 ? 15.111 -43.504 -14.420 1.00 71.81 236 ASN A CA 1
ATOM 1819 C C . ASN A 1 236 ? 13.718 -42.920 -14.662 1.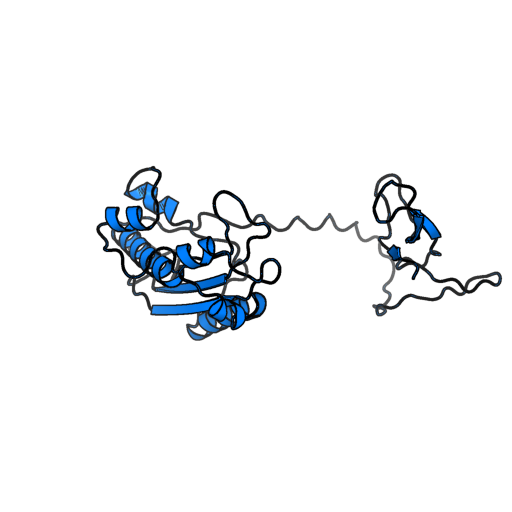00 71.81 236 ASN A C 1
ATOM 1821 O O . ASN A 1 236 ? 13.419 -41.801 -14.240 1.00 71.81 236 ASN A O 1
ATOM 1825 N N . TRP A 1 237 ? 12.886 -43.670 -15.374 1.00 60.56 237 TRP A N 1
ATOM 1826 C CA . TRP A 1 237 ? 11.600 -43.211 -15.876 1.00 60.56 237 TRP A CA 1
ATOM 1827 C C . TRP A 1 237 ? 10.501 -44.206 -15.516 1.00 60.56 237 TRP A C 1
ATOM 1829 O O . TRP A 1 237 ? 10.643 -45.409 -15.733 1.00 60.56 237 TRP A O 1
ATOM 1839 N N . SER A 1 238 ? 9.406 -43.691 -14.963 1.00 62.28 238 SER A N 1
ATOM 1840 C CA . SER A 1 238 ? 8.190 -44.445 -14.679 1.00 62.28 238 SER A CA 1
ATOM 1841 C C . SER A 1 238 ? 7.090 -44.032 -15.663 1.00 62.28 238 SER A C 1
ATOM 1843 O O . SER A 1 238 ? 6.880 -42.832 -15.849 1.00 62.28 238 SER A O 1
ATOM 1845 N N . PRO A 1 239 ? 6.315 -44.977 -16.228 1.00 42.25 239 PRO A N 1
ATOM 1846 C CA . PRO A 1 239 ? 5.186 -44.656 -17.104 1.00 42.25 239 PRO A CA 1
ATOM 1847 C C . PRO A 1 239 ? 4.095 -43.810 -16.439 1.00 42.25 239 PRO A C 1
ATOM 1849 O O . PRO A 1 239 ? 3.327 -43.149 -17.129 1.00 42.25 239 PRO A O 1
ATOM 1852 N N . ILE A 1 240 ? 4.010 -43.855 -15.107 1.00 47.38 240 ILE A N 1
ATOM 1853 C CA . ILE A 1 240 ? 2.932 -43.236 -14.326 1.00 47.38 240 ILE A CA 1
ATOM 1854 C C . ILE A 1 240 ? 3.382 -41.898 -13.728 1.00 47.38 240 ILE A C 1
ATOM 1856 O O . ILE A 1 240 ? 2.595 -40.961 -13.645 1.00 47.38 240 ILE A O 1
ATOM 1860 N N . LEU A 1 241 ? 4.649 -41.804 -13.314 1.00 52.47 241 LEU A N 1
ATOM 1861 C CA . LEU A 1 241 ? 5.187 -40.654 -12.574 1.00 52.47 241 LEU A CA 1
ATOM 1862 C C . LEU A 1 241 ? 6.150 -39.796 -13.406 1.00 52.47 241 LEU A C 1
ATOM 1864 O O . LEU A 1 241 ? 6.598 -38.749 -12.946 1.00 52.47 241 LEU A O 1
ATOM 1868 N N . GLY A 1 242 ? 6.471 -40.223 -14.630 1.00 55.00 242 GLY A N 1
ATOM 1869 C CA . GLY A 1 242 ? 7.478 -39.573 -15.457 1.00 55.00 242 GLY A CA 1
ATOM 1870 C C . GLY A 1 242 ? 8.905 -39.823 -14.940 1.00 55.00 242 GLY A C 1
ATOM 1871 O O . GLY A 1 242 ? 9.173 -40.870 -14.338 1.00 55.00 242 GLY A O 1
ATOM 1872 N N . PRO A 1 243 ? 9.863 -38.920 -15.215 1.00 60.94 243 PRO A N 1
ATOM 1873 C CA . PRO A 1 243 ? 11.245 -39.079 -14.774 1.00 60.94 243 PRO A CA 1
ATOM 1874 C C . PRO A 1 243 ? 11.334 -39.032 -13.241 1.00 60.94 243 PRO A C 1
ATOM 1876 O O . PRO A 1 243 ? 11.040 -38.024 -12.610 1.00 60.94 243 PRO A O 1
ATOM 1879 N N . MET A 1 244 ? 11.781 -40.133 -12.639 1.00 72.50 244 MET A N 1
ATOM 1880 C CA . MET A 1 244 ? 11.909 -40.301 -11.185 1.00 72.50 244 MET A CA 1
ATOM 1881 C C . MET A 1 244 ? 13.160 -39.615 -10.617 1.00 72.50 244 MET A C 1
ATOM 1883 O O . MET A 1 244 ? 13.351 -39.547 -9.404 1.00 72.50 244 MET A O 1
ATOM 1887 N N . CYS A 1 245 ? 14.050 -39.130 -11.485 1.00 75.25 245 CYS A N 1
ATOM 1888 C CA . CYS A 1 245 ? 15.227 -38.368 -11.104 1.00 75.25 245 CYS A CA 1
ATOM 1889 C C . CYS A 1 245 ? 15.394 -37.172 -12.038 1.00 75.25 245 CYS A C 1
ATOM 1891 O O . CYS A 1 245 ? 15.621 -37.334 -13.233 1.00 75.25 245 CYS A O 1
ATOM 1893 N N . ASN A 1 246 ? 15.375 -35.971 -11.462 1.00 75.81 246 ASN A N 1
ATOM 1894 C CA . ASN A 1 246 ? 15.534 -34.713 -12.194 1.00 75.81 246 ASN A CA 1
ATOM 1895 C C . ASN A 1 246 ? 17.007 -34.355 -12.463 1.00 75.81 246 ASN A C 1
ATOM 1897 O O . ASN A 1 246 ? 17.344 -33.183 -12.611 1.00 75.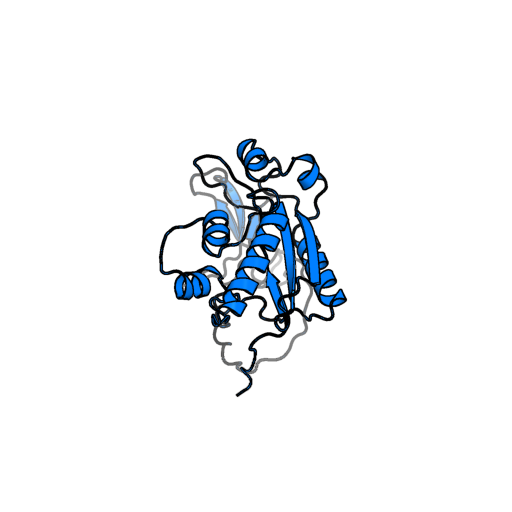81 246 ASN A O 1
ATOM 1901 N N . PHE A 1 247 ? 17.912 -35.339 -12.466 1.00 78.44 247 PHE A N 1
ATOM 1902 C CA . PHE A 1 247 ? 19.312 -35.086 -12.791 1.00 78.44 247 PHE A CA 1
ATOM 1903 C C . PHE A 1 247 ? 19.433 -34.678 -14.260 1.00 78.44 247 PHE A C 1
ATOM 1905 O O . PHE A 1 247 ? 19.049 -35.435 -15.155 1.00 78.44 247 PHE A O 1
ATOM 1912 N N . PHE A 1 248 ? 20.011 -33.502 -14.481 1.00 80.75 248 PHE A N 1
ATOM 1913 C CA . PHE A 1 248 ? 20.288 -32.947 -15.794 1.00 80.75 248 PHE A CA 1
ATOM 1914 C C . PHE A 1 248 ? 21.587 -32.138 -15.744 1.00 80.75 248 PHE A C 1
ATOM 1916 O O . PHE A 1 248 ? 21.799 -31.356 -14.815 1.00 80.75 248 PHE A O 1
ATOM 1923 N N . LEU A 1 249 ? 22.442 -32.304 -16.751 1.00 78.81 249 LEU A N 1
ATOM 1924 C CA . LEU A 1 249 ? 23.694 -31.566 -16.882 1.00 78.81 249 LEU A CA 1
ATOM 1925 C C . LEU A 1 249 ? 24.011 -31.331 -18.362 1.00 78.81 249 LEU A C 1
ATOM 1927 O O . LEU A 1 249 ? 24.055 -32.279 -19.139 1.00 78.81 249 LEU A O 1
ATOM 1931 N N . TRP A 1 250 ? 24.276 -30.089 -18.761 1.00 78.12 250 TRP A N 1
ATOM 1932 C CA . TRP A 1 250 ? 24.797 -29.812 -20.104 1.00 78.12 250 TRP A CA 1
ATOM 1933 C C . TRP A 1 250 ? 26.235 -30.325 -20.229 1.00 78.12 250 TRP A C 1
ATOM 1935 O O . TRP A 1 250 ? 27.036 -30.119 -19.316 1.00 78.12 250 TRP A O 1
ATOM 1945 N N . ALA A 1 251 ? 26.572 -30.969 -21.351 1.00 73.94 251 ALA A N 1
ATOM 1946 C CA . ALA A 1 251 ? 27.977 -31.195 -21.670 1.00 73.94 251 ALA A CA 1
ATOM 1947 C C . ALA A 1 251 ? 28.628 -29.846 -22.007 1.00 73.94 251 ALA A C 1
ATOM 1949 O O . ALA A 1 251 ? 28.019 -29.028 -22.703 1.00 73.94 251 ALA A O 1
ATOM 1950 N N . ALA A 1 252 ? 29.812 -29.610 -21.439 1.00 63.84 252 ALA A N 1
ATOM 1951 C CA . ALA A 1 252 ? 30.613 -28.415 -21.696 1.00 63.84 252 ALA A CA 1
ATOM 1952 C C . ALA A 1 252 ? 31.154 -28.397 -23.131 1.00 63.84 252 ALA A C 1
ATOM 1954 O O . ALA A 1 252 ? 31.445 -29.496 -23.660 1.00 63.84 252 ALA A O 1
#

Sequence (252 aa):
MLRVREFDHFVVIDFEATCEKDSRIYPQEIIEFPAVLVDAATGALLSSFRTYVKPRHHPQLTSFCSELTGIQQQQVDGGVDLATALGMHDSWLASACISKPRYFDQWVNLRIPFEAVFGAGRRNLQEAVREAGLQWDGRLHCGLDDACNTARLLVELMRRGASISITGSLPPPPLPAPEPELQFQAQMAPVNRNISWCTGGVATTGVCCYCGLPIRGDIVTTPGPMQGRFFFSCGNWSPILGPMCNFFLWAA

Solvent-accessible surface area (backbone atoms only — not comparable to full-atom values): 15506 Å² total; per-residue (Å²): 131,85,80,81,70,91,56,70,61,45,78,31,68,30,73,33,54,59,42,50,76,101,55,82,57,80,83,65,37,60,35,34,51,21,37,29,37,28,37,59,86,80,53,45,75,76,50,74,47,74,49,38,18,33,44,84,90,63,70,68,73,39,70,56,30,29,68,54,39,66,54,51,64,69,53,28,72,71,25,42,47,64,70,55,50,52,52,51,50,52,50,52,36,46,75,70,72,40,77,81,59,94,66,82,44,58,42,64,62,64,65,57,47,46,29,73,75,73,47,84,77,94,72,57,69,68,55,50,36,44,73,72,72,43,82,90,60,82,51,78,57,26,28,55,32,47,14,51,52,49,46,52,44,50,38,50,42,48,74,73,65,45,73,82,62,82,71,47,63,62,78,76,75,78,72,76,72,78,74,73,80,80,75,89,73,82,92,78,80,94,78,79,96,66,88,49,77,48,89,74,90,78,96,64,89,41,63,26,31,93,81,71,47,67,52,43,78,50,63,38,80,60,91,60,99,59,43,72,43,49,32,34,34,39,78,48,67,40,99,87,76,41,65,77,41,89,40,70,44,73,61,131

pLDDT: mean 82.85, std 19.95, range [29.73, 98.81]